Protein AF-A0A6N7MB52-F1 (afdb_monomer)

Secondary structure (DSSP, 8-state):
------GGGTTTSHHHHHHHHHHHHHHHHHH--SSSSPPPHHHHHHHHHHHHHH-TT-HHHHHHHHHHHHHTT-HHHHHHHHHHHHHHHHHH--HHHHHHHHHHHHHHHHTTT-HHHHHHHHHHHHHH-TT-HHHHHHHHHHHHHSTT--HHHHHHHHHHHHHHHHHHHHHTT--TTTHHHHHHHHS--

Structure (mmCIF, N/CA/C/O backbone):
data_AF-A0A6N7MB52-F1
#
_entry.id   AF-A0A6N7MB52-F1
#
loop_
_atom_site.group_PDB
_atom_site.id
_atom_site.type_symbol
_atom_site.label_atom_id
_atom_site.label_alt_id
_atom_site.label_comp_id
_atom_site.label_asym_id
_atom_site.label_entity_id
_atom_site.label_seq_id
_atom_site.pdbx_PDB_ins_code
_atom_site.Cartn_x
_atom_site.Cartn_y
_atom_site.Cartn_z
_atom_site.occupancy
_atom_site.B_iso_or_equiv
_atom_site.auth_seq_id
_atom_site.auth_comp_id
_atom_site.auth_asym_id
_atom_site.auth_atom_id
_atom_site.pdbx_PDB_model_num
ATOM 1 N N . MET A 1 1 ? -26.380 -4.210 -19.495 1.00 32.97 1 MET A N 1
ATOM 2 C CA . MET A 1 1 ? -25.356 -5.243 -19.766 1.00 32.97 1 MET A CA 1
ATOM 3 C C . MET A 1 1 ? -24.290 -5.158 -18.680 1.00 32.97 1 MET A C 1
ATOM 5 O O . MET A 1 1 ? -23.337 -4.406 -18.816 1.00 32.97 1 MET A O 1
ATOM 9 N N . GLY A 1 2 ? -24.518 -5.836 -17.553 1.00 37.47 2 GLY A N 1
ATOM 10 C CA . GLY A 1 2 ? -23.583 -5.878 -16.428 1.00 37.47 2 GLY A CA 1
ATOM 11 C C . GLY A 1 2 ? -22.622 -7.045 -16.602 1.00 37.47 2 GLY A C 1
ATOM 12 O O . GLY A 1 2 ? -22.955 -8.173 -16.257 1.00 37.47 2 GLY A O 1
ATOM 13 N N . GLY A 1 3 ? -21.452 -6.784 -17.185 1.00 31.94 3 GLY A N 1
ATOM 14 C CA . GLY A 1 3 ? -20.351 -7.741 -17.183 1.00 31.94 3 GLY A CA 1
ATOM 15 C C . GLY A 1 3 ? -19.700 -7.733 -15.807 1.00 31.94 3 GLY A C 1
ATOM 16 O O . GLY A 1 3 ? -18.857 -6.880 -15.541 1.00 31.94 3 GLY A O 1
ATOM 17 N N . GLY A 1 4 ? -20.114 -8.653 -14.934 1.00 37.72 4 GLY A N 1
ATOM 18 C CA . GLY A 1 4 ? -19.439 -8.912 -13.666 1.00 37.72 4 GLY A CA 1
ATOM 19 C C . GLY A 1 4 ? -17.990 -9.306 -13.939 1.00 37.72 4 GLY A C 1
ATOM 20 O O . GLY A 1 4 ? -17.711 -10.416 -14.393 1.00 37.72 4 GLY A O 1
ATOM 21 N N . LYS A 1 5 ? -17.062 -8.370 -13.731 1.00 49.22 5 LYS A N 1
ATOM 22 C CA . LYS A 1 5 ? -15.628 -8.646 -13.784 1.00 49.22 5 LYS A CA 1
ATOM 23 C C . LYS A 1 5 ? -15.305 -9.460 -12.542 1.00 49.22 5 LYS A C 1
ATOM 25 O O . LYS A 1 5 ? -15.301 -8.915 -11.451 1.00 49.22 5 LYS A O 1
ATOM 30 N N . ASN A 1 6 ? -15.100 -10.759 -12.715 1.00 54.22 6 ASN A N 1
ATOM 31 C CA . ASN A 1 6 ? -14.679 -11.634 -11.633 1.00 54.22 6 ASN A CA 1
ATOM 32 C C . ASN A 1 6 ? -13.173 -11.386 -11.391 1.00 54.22 6 ASN A C 1
ATOM 34 O O . ASN A 1 6 ? -12.374 -11.761 -12.258 1.00 54.22 6 ASN A O 1
ATOM 38 N N . PRO A 1 7 ? -12.767 -10.707 -10.303 1.00 54.25 7 PRO A N 1
ATOM 39 C CA . PRO A 1 7 ? -11.393 -10.235 -10.108 1.00 54.25 7 PRO A CA 1
ATOM 40 C C . PRO A 1 7 ? -10.366 -11.375 -10.078 1.00 54.25 7 PRO A C 1
ATOM 42 O O . PRO A 1 7 ? -9.293 -11.241 -10.666 1.00 54.25 7 PRO A O 1
ATOM 45 N N . LYS A 1 8 ? -10.763 -12.551 -9.568 1.00 56.28 8 LYS A N 1
ATOM 46 C CA . LYS A 1 8 ? -9.977 -13.802 -9.585 1.00 56.28 8 LYS A CA 1
ATOM 47 C C . LYS A 1 8 ? -9.545 -14.252 -10.983 1.00 56.28 8 LYS A C 1
ATOM 49 O O . LYS A 1 8 ? -8.620 -15.042 -11.119 1.00 56.28 8 LYS A O 1
ATO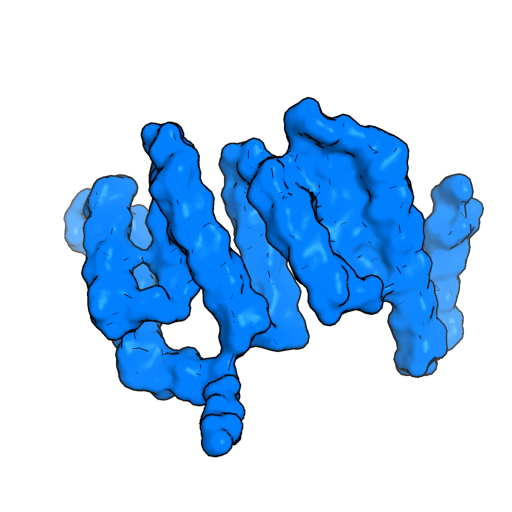M 54 N N . LYS A 1 9 ? -10.200 -13.763 -12.042 1.00 69.50 9 LYS A N 1
ATOM 55 C CA . LYS A 1 9 ? -9.827 -14.073 -13.427 1.00 69.50 9 LYS A CA 1
ATOM 56 C C . LYS A 1 9 ? -8.689 -13.186 -13.943 1.00 69.50 9 LYS A C 1
ATOM 58 O O . LYS A 1 9 ? -8.012 -13.587 -14.883 1.00 69.50 9 LYS A O 1
ATOM 63 N N . LEU A 1 10 ? -8.477 -11.994 -13.370 1.00 75.69 10 LEU A N 1
ATOM 64 C CA . LEU A 1 10 ? -7.434 -11.072 -13.833 1.00 75.69 10 LEU A CA 1
ATOM 65 C C . LEU A 1 10 ? -6.036 -11.570 -13.455 1.00 75.69 10 LEU A C 1
ATOM 67 O O . LEU A 1 10 ? -5.157 -11.592 -14.316 1.00 75.69 10 LEU A O 1
ATOM 71 N N . THR A 1 11 ? -5.860 -12.017 -12.209 1.00 76.44 11 THR A N 1
ATOM 72 C CA . THR A 1 11 ? -4.588 -12.559 -11.696 1.00 76.44 11 THR A CA 1
ATOM 73 C C . THR A 1 11 ? -4.149 -13.832 -12.430 1.00 76.44 11 THR A C 1
ATOM 75 O O . THR A 1 11 ? -2.980 -14.189 -12.449 1.00 76.44 11 THR A O 1
ATOM 78 N N . GLN A 1 12 ? -5.076 -14.488 -13.132 1.00 81.06 12 GLN A N 1
ATOM 79 C CA . GLN A 1 12 ? -4.826 -15.694 -13.926 1.00 81.06 12 GLN A CA 1
ATOM 80 C C . GLN A 1 12 ? -4.478 -15.411 -15.399 1.00 81.06 12 GLN A C 1
ATOM 82 O O . GLN A 1 12 ? -4.210 -16.341 -16.166 1.00 81.06 12 GLN A O 1
ATOM 87 N N . THR A 1 13 ? -4.500 -14.147 -15.832 1.00 88.56 13 THR A N 1
ATOM 88 C CA . THR A 1 13 ? -4.179 -13.787 -17.223 1.00 88.56 13 THR A CA 1
ATOM 89 C C . THR A 1 13 ? -2.690 -13.953 -17.527 1.00 88.56 13 THR A C 1
ATOM 91 O O . THR A 1 13 ? -1.843 -13.839 -16.643 1.00 88.56 13 THR A O 1
ATOM 94 N N . ASP A 1 14 ? -2.349 -14.194 -18.796 1.00 91.81 14 ASP A N 1
ATOM 95 C CA . ASP A 1 14 ? -0.946 -14.249 -19.235 1.00 91.81 14 ASP A CA 1
ATOM 96 C C . ASP A 1 14 ? -0.218 -12.923 -18.990 1.00 91.81 14 ASP A C 1
ATOM 98 O O . ASP A 1 14 ? 0.937 -12.927 -18.578 1.00 91.81 14 ASP A O 1
ATOM 102 N N . ALA A 1 15 ? -0.914 -11.794 -19.161 1.00 92.38 15 ALA A N 1
ATOM 103 C CA . ALA A 1 15 ? -0.368 -10.471 -18.869 1.00 92.38 15 ALA A CA 1
ATOM 104 C C . ALA A 1 15 ? -0.002 -10.316 -17.385 1.00 92.38 15 ALA A C 1
ATOM 106 O O . ALA A 1 15 ? 1.064 -9.797 -17.067 1.00 92.38 15 ALA A O 1
ATOM 107 N N . TRP A 1 16 ? -0.859 -10.792 -16.475 1.00 94.38 16 TRP A N 1
ATOM 108 C CA . TRP A 1 16 ? -0.577 -10.746 -15.041 1.00 94.38 16 TRP A CA 1
ATOM 109 C C . TRP A 1 16 ? 0.591 -11.655 -14.660 1.00 94.38 16 TRP A C 1
ATOM 111 O O . TRP A 1 16 ? 1.527 -11.199 -14.016 1.00 94.38 16 TRP A O 1
ATOM 121 N N . ARG A 1 17 ? 0.595 -12.908 -15.129 1.00 94.38 17 ARG A N 1
ATOM 122 C CA . ARG A 1 17 ? 1.704 -13.844 -14.873 1.00 94.38 17 ARG A CA 1
ATOM 123 C C . ARG A 1 17 ? 3.033 -13.339 -15.436 1.00 94.38 17 ARG A C 1
ATOM 125 O O . ARG A 1 17 ? 4.071 -13.487 -14.797 1.00 94.38 17 ARG A O 1
ATOM 132 N N . GLY A 1 18 ? 3.004 -12.718 -16.616 1.00 96.06 18 GLY A N 1
ATOM 133 C CA . GLY A 1 18 ? 4.168 -12.051 -17.199 1.00 96.06 18 GLY A CA 1
ATOM 134 C C . GLY A 1 18 ? 4.671 -10.902 -16.323 1.00 96.06 18 GLY A C 1
ATOM 135 O O . GLY A 1 18 ? 5.872 -10.806 -16.072 1.00 96.06 18 GLY A O 1
ATOM 136 N N . ALA A 1 19 ? 3.759 -10.081 -15.796 1.00 97.00 19 ALA A N 1
ATOM 137 C CA . ALA A 1 19 ? 4.087 -9.003 -14.868 1.00 97.00 19 ALA A CA 1
ATOM 138 C C . ALA A 1 19 ? 4.654 -9.518 -13.535 1.00 97.00 19 ALA A C 1
ATOM 140 O O . ALA A 1 19 ? 5.642 -8.967 -13.057 1.00 97.00 19 ALA A O 1
ATOM 141 N N . GLU A 1 20 ? 4.101 -10.593 -12.965 1.00 95.88 20 GLU A N 1
ATOM 142 C CA . GLU A 1 20 ? 4.633 -11.244 -11.758 1.00 95.88 20 GLU A CA 1
ATOM 143 C C . GLU A 1 20 ? 6.053 -11.758 -11.972 1.00 95.88 20 GLU A C 1
ATOM 145 O O . GLU A 1 20 ? 6.933 -11.507 -11.148 1.00 95.88 20 GLU A O 1
ATOM 150 N N . PHE A 1 21 ? 6.299 -12.432 -13.098 1.00 95.69 21 PHE A N 1
ATOM 151 C CA . PHE A 1 21 ? 7.627 -12.936 -13.430 1.00 95.69 21 PHE A CA 1
ATOM 152 C C . PHE A 1 21 ? 8.634 -11.794 -13.617 1.00 95.69 21 PHE A C 1
ATOM 154 O O . PHE A 1 21 ? 9.722 -11.824 -13.041 1.00 95.69 21 PHE A O 1
ATOM 161 N N . ALA A 1 22 ? 8.260 -10.752 -14.364 1.00 96.19 22 ALA A N 1
ATOM 162 C CA . ALA A 1 22 ? 9.097 -9.571 -14.552 1.00 96.19 22 ALA A CA 1
ATOM 163 C C . ALA A 1 22 ? 9.358 -8.835 -13.228 1.00 96.19 22 ALA A C 1
ATOM 165 O O . ALA A 1 22 ? 10.475 -8.392 -12.972 1.00 96.19 22 ALA A O 1
ATOM 166 N N . PHE A 1 23 ? 8.356 -8.733 -12.355 1.00 95.94 23 PHE A N 1
ATOM 167 C CA . PHE A 1 23 ? 8.504 -8.140 -11.030 1.00 95.94 23 PHE A CA 1
ATOM 168 C C . PHE A 1 23 ? 9.463 -8.949 -10.153 1.0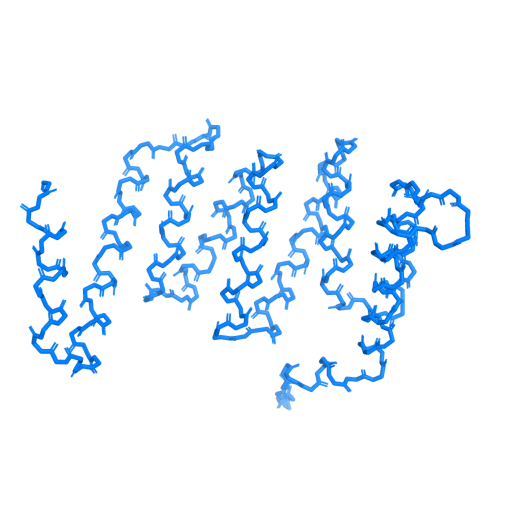0 95.94 23 PHE A C 1
ATOM 170 O O . PHE A 1 23 ? 10.361 -8.375 -9.533 1.00 95.94 23 PHE A O 1
ATOM 177 N N . ALA A 1 24 ? 9.316 -10.276 -10.140 1.00 93.94 24 ALA A N 1
ATOM 178 C CA . ALA A 1 24 ? 10.209 -11.174 -9.419 1.00 93.94 24 ALA A CA 1
ATOM 179 C C . ALA A 1 24 ? 11.659 -11.046 -9.912 1.00 93.94 24 ALA A C 1
ATOM 181 O O . ALA A 1 24 ? 12.563 -10.962 -9.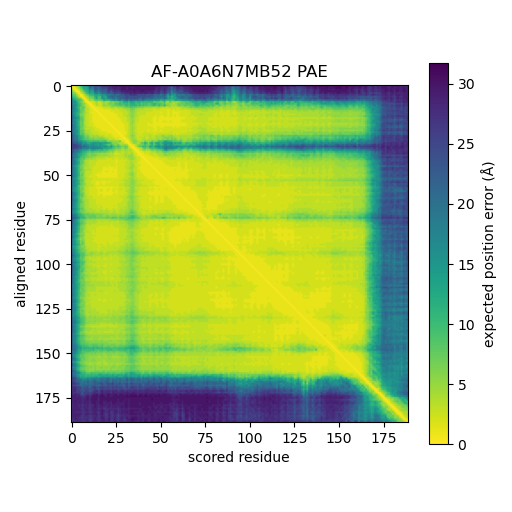081 1.00 93.94 24 ALA A O 1
ATOM 182 N N . ASP A 1 25 ? 11.887 -10.934 -11.227 1.00 92.06 25 ASP A N 1
ATOM 183 C CA . ASP A 1 25 ? 13.218 -10.670 -11.796 1.00 92.06 25 ASP A CA 1
ATOM 184 C C . ASP A 1 25 ? 13.828 -9.369 -11.251 1.00 92.06 25 ASP A C 1
ATOM 186 O O . ASP A 1 25 ? 14.994 -9.345 -10.856 1.00 92.06 25 ASP A O 1
ATOM 190 N N . VAL A 1 26 ? 13.039 -8.293 -11.138 1.00 92.50 26 VAL A N 1
ATOM 191 C CA . VAL A 1 26 ? 13.522 -7.034 -10.546 1.00 92.50 26 VAL A CA 1
ATOM 192 C C . VAL A 1 26 ? 13.888 -7.211 -9.073 1.00 92.50 26 VAL A C 1
ATOM 194 O O . VAL A 1 26 ? 14.951 -6.753 -8.644 1.00 92.50 26 VAL A O 1
ATOM 197 N N . VAL A 1 27 ? 13.030 -7.871 -8.289 1.00 89.31 27 VAL A N 1
ATOM 198 C CA . VAL A 1 27 ? 13.266 -8.088 -6.852 1.00 89.31 27 VAL A CA 1
ATOM 199 C C . VAL A 1 27 ? 14.516 -8.941 -6.631 1.00 89.31 27 VAL A C 1
ATOM 201 O O . VAL A 1 27 ? 15.373 -8.576 -5.821 1.00 89.31 27 VAL A O 1
ATOM 204 N N . VAL A 1 28 ? 14.656 -10.038 -7.379 1.00 88.00 28 VAL A N 1
ATOM 205 C CA . VAL A 1 28 ? 15.829 -10.919 -7.320 1.00 88.00 28 VAL A CA 1
ATOM 206 C C . VAL A 1 28 ? 17.079 -10.173 -7.774 1.00 88.00 28 VAL A C 1
ATOM 208 O O . VAL A 1 28 ? 18.061 -10.170 -7.041 1.00 88.00 28 VAL A O 1
ATOM 211 N N . GLY A 1 29 ? 17.040 -9.456 -8.899 1.00 84.19 29 GLY A N 1
ATOM 212 C CA . GLY A 1 29 ? 18.181 -8.682 -9.400 1.00 84.19 29 GLY A CA 1
ATOM 213 C C . GLY A 1 29 ? 18.628 -7.544 -8.473 1.00 84.19 29 GLY A C 1
ATOM 214 O O . GLY A 1 29 ? 19.776 -7.110 -8.538 1.00 84.19 29 GLY A O 1
ATOM 215 N N . THR A 1 30 ? 17.751 -7.076 -7.582 1.00 84.38 30 THR A N 1
ATOM 216 C CA . THR A 1 30 ? 18.094 -6.067 -6.567 1.00 84.38 30 THR A CA 1
ATOM 217 C C . THR A 1 30 ? 18.727 -6.696 -5.320 1.00 84.38 30 THR A C 1
ATOM 219 O O . THR A 1 30 ? 19.621 -6.104 -4.723 1.00 84.38 30 THR A O 1
ATOM 222 N N . ARG A 1 31 ? 18.278 -7.891 -4.907 1.00 82.25 31 ARG A N 1
ATOM 223 C CA . ARG A 1 31 ? 18.715 -8.539 -3.652 1.00 82.25 31 ARG A CA 1
ATOM 224 C C . ARG A 1 31 ? 19.847 -9.551 -3.831 1.00 82.25 31 ARG A C 1
ATOM 226 O O . ARG A 1 31 ? 20.643 -9.742 -2.919 1.00 82.25 31 ARG A O 1
ATOM 233 N N . MET A 1 32 ? 19.893 -10.220 -4.975 1.00 83.44 32 MET A N 1
ATOM 234 C CA . MET A 1 32 ? 20.836 -11.285 -5.315 1.00 83.44 32 MET A CA 1
ATOM 235 C C . MET A 1 32 ? 21.266 -11.132 -6.780 1.00 83.44 32 MET A C 1
ATOM 237 O O . MET A 1 32 ? 20.804 -11.880 -7.646 1.00 83.44 32 MET A O 1
ATOM 241 N N . PRO A 1 33 ? 22.127 -10.151 -7.098 1.00 76.25 33 PRO A N 1
ATOM 242 C CA . PRO A 1 33 ? 22.624 -10.001 -8.455 1.00 76.25 33 PRO A CA 1
ATOM 243 C C . PRO A 1 33 ? 23.563 -11.170 -8.783 1.00 76.25 33 PRO A C 1
ATOM 245 O O . PRO A 1 33 ? 24.703 -11.229 -8.331 1.00 76.25 33 PRO A O 1
ATOM 248 N N . PHE A 1 34 ? 23.074 -12.135 -9.564 1.00 68.50 34 PHE A N 1
ATOM 249 C CA . PHE A 1 34 ? 23.873 -13.296 -9.973 1.00 68.50 34 PHE A CA 1
ATOM 250 C C . PHE A 1 34 ? 25.016 -12.914 -10.929 1.00 68.50 34 PHE A C 1
ATOM 252 O O . PHE A 1 34 ? 26.053 -13.572 -10.936 1.00 68.50 34 PHE A O 1
ATOM 259 N N . LEU A 1 35 ? 24.839 -11.853 -11.726 1.00 65.69 35 LEU A N 1
ATOM 260 C CA . LEU A 1 35 ? 25.828 -11.325 -12.668 1.00 65.69 35 LEU A CA 1
ATOM 261 C C . LEU A 1 35 ? 25.702 -9.794 -12.746 1.00 65.69 35 LEU A C 1
ATOM 263 O O . LEU A 1 35 ? 24.849 -9.277 -13.466 1.00 65.69 35 LEU A O 1
ATOM 267 N N . GLY A 1 36 ? 26.555 -9.070 -12.018 1.00 72.75 36 GLY A N 1
ATOM 268 C CA . GLY A 1 36 ? 26.675 -7.609 -12.103 1.00 72.75 36 GLY A CA 1
ATOM 269 C C . GLY A 1 36 ? 26.357 -6.864 -10.808 1.00 72.75 36 GLY A C 1
ATOM 270 O O . GLY A 1 36 ? 26.206 -7.460 -9.746 1.00 72.75 36 GLY A O 1
ATOM 271 N N . GLU A 1 37 ? 26.291 -5.539 -10.911 1.00 82.12 37 GLU A N 1
ATOM 272 C CA . GLU A 1 37 ? 25.904 -4.664 -9.803 1.00 82.12 37 GLU A CA 1
ATOM 273 C C . GLU A 1 37 ? 24.397 -4.782 -9.515 1.00 82.12 37 GLU A C 1
ATOM 275 O O . GLU A 1 37 ? 23.610 -4.921 -10.463 1.00 82.12 37 GLU A O 1
ATOM 280 N N . PRO A 1 38 ? 23.969 -4.684 -8.240 1.00 85.94 38 PRO A N 1
ATOM 281 C CA . PRO A 1 38 ? 22.558 -4.570 -7.898 1.00 85.94 38 PRO A CA 1
ATOM 282 C C . PRO A 1 38 ? 21.880 -3.443 -8.682 1.00 85.94 38 PRO A C 1
ATOM 284 O O . PRO A 1 38 ? 22.466 -2.382 -8.923 1.00 85.94 38 PRO A O 1
ATOM 287 N N . LEU A 1 39 ? 20.612 -3.647 -9.040 1.00 86.00 39 LEU A N 1
ATOM 288 C CA . LEU A 1 39 ? 19.823 -2.584 -9.655 1.00 86.00 39 LEU A CA 1
ATOM 289 C C . LEU A 1 39 ? 19.708 -1.394 -8.697 1.00 86.00 39 LEU A C 1
ATOM 291 O O . LEU A 1 39 ? 19.270 -1.537 -7.556 1.00 86.00 39 LEU A O 1
ATOM 295 N N . ASN A 1 40 ? 20.052 -0.202 -9.179 1.00 88.25 40 ASN A N 1
ATOM 296 C CA . ASN A 1 40 ? 19.797 1.019 -8.424 1.00 88.25 40 ASN A CA 1
ATOM 297 C C . ASN A 1 40 ? 18.315 1.417 -8.499 1.00 88.25 40 ASN A C 1
ATOM 299 O O . ASN A 1 40 ? 17.581 1.001 -9.397 1.00 88.25 40 ASN A O 1
ATOM 303 N N . GLU A 1 41 ? 17.882 2.293 -7.594 1.00 87.06 41 GLU A N 1
ATOM 304 C CA . GLU A 1 41 ? 16.470 2.679 -7.471 1.00 87.06 41 GLU A CA 1
ATOM 305 C C . GLU A 1 41 ? 15.864 3.247 -8.769 1.00 87.06 41 GLU A C 1
ATOM 307 O O . GLU A 1 41 ? 14.708 2.975 -9.086 1.00 87.06 41 GLU A O 1
ATOM 312 N N . LYS A 1 42 ? 16.644 3.980 -9.580 1.00 89.69 42 LYS A N 1
ATOM 313 C CA . LYS A 1 42 ? 16.173 4.502 -10.877 1.00 89.69 42 LYS A CA 1
ATOM 314 C C . LYS A 1 42 ? 15.970 3.390 -11.904 1.00 89.69 42 LYS A C 1
ATOM 316 O O . LYS A 1 42 ? 15.052 3.461 -12.719 1.00 89.69 42 LYS A O 1
ATOM 321 N N . GLN A 1 43 ? 16.839 2.381 -11.902 1.00 92.25 43 GLN A N 1
ATOM 322 C CA . GLN A 1 43 ? 16.689 1.211 -12.766 1.00 92.25 43 GLN A CA 1
ATOM 323 C C . GLN A 1 43 ? 15.479 0.378 -12.343 1.00 92.25 43 GLN A C 1
ATOM 325 O O . GLN A 1 43 ? 14.736 -0.071 -13.215 1.00 92.25 43 GLN A O 1
ATOM 330 N N . VAL A 1 44 ? 15.253 0.230 -11.034 1.00 92.19 44 VAL A N 1
ATOM 331 C CA . VAL A 1 44 ? 14.049 -0.408 -10.490 1.00 92.19 44 VAL A CA 1
ATOM 332 C C . VAL A 1 44 ? 12.798 0.343 -10.953 1.00 92.19 44 VAL A C 1
ATOM 334 O O . VAL A 1 44 ? 11.946 -0.278 -11.583 1.00 92.19 44 VAL A O 1
ATOM 337 N N . ASP A 1 45 ? 12.709 1.668 -10.765 1.00 94.25 45 ASP A N 1
ATOM 338 C CA . ASP A 1 45 ? 11.551 2.461 -11.224 1.00 94.25 45 ASP A CA 1
ATOM 339 C C . ASP A 1 45 ? 11.309 2.327 -12.734 1.00 94.25 45 ASP A C 1
ATOM 341 O O . ASP A 1 45 ? 10.175 2.119 -13.166 1.00 94.25 45 ASP A O 1
ATOM 345 N N . LYS A 1 46 ? 12.376 2.361 -13.546 1.00 95.62 46 LYS A N 1
ATOM 346 C CA . LYS A 1 46 ? 12.272 2.168 -15.000 1.00 95.62 46 LYS A CA 1
ATOM 347 C C . LYS A 1 46 ? 11.700 0.793 -15.357 1.00 95.62 46 LYS A C 1
ATOM 349 O O . LYS A 1 46 ? 10.869 0.701 -16.256 1.00 95.62 46 LYS A O 1
ATOM 354 N N . ARG A 1 47 ? 12.131 -0.273 -14.677 1.00 95.81 47 ARG A N 1
ATOM 355 C CA . ARG A 1 47 ? 11.605 -1.626 -14.919 1.00 95.81 47 ARG A CA 1
ATOM 356 C C . ARG A 1 47 ? 10.158 -1.764 -14.442 1.00 95.81 47 ARG A C 1
ATOM 358 O O . ARG A 1 47 ? 9.352 -2.358 -15.146 1.00 95.81 47 ARG A O 1
ATOM 365 N N . MET A 1 48 ? 9.803 -1.149 -13.315 1.00 97.31 48 MET A N 1
ATOM 366 C CA . MET A 1 48 ? 8.413 -1.098 -12.853 1.00 97.31 48 MET A CA 1
ATOM 367 C C . MET A 1 48 ? 7.514 -0.331 -13.829 1.00 97.31 48 MET A C 1
ATOM 369 O O . MET A 1 48 ? 6.373 -0.725 -14.047 1.00 97.31 48 MET A O 1
ATOM 373 N N . ALA A 1 49 ? 8.016 0.744 -14.445 1.00 97.31 49 ALA A N 1
ATOM 374 C CA . ALA A 1 49 ? 7.290 1.460 -15.489 1.00 97.31 49 ALA A CA 1
ATOM 375 C C . ALA A 1 49 ? 6.993 0.556 -16.696 1.00 97.31 49 ALA A C 1
ATOM 377 O O . ALA A 1 49 ? 5.849 0.523 -17.132 1.00 97.31 49 ALA A O 1
ATOM 378 N N . ALA A 1 50 ? 7.975 -0.226 -17.158 1.00 97.50 50 ALA A N 1
ATOM 379 C CA . ALA A 1 50 ? 7.783 -1.180 -18.254 1.00 97.50 50 ALA A CA 1
ATOM 380 C C . ALA A 1 50 ? 6.742 -2.264 -17.911 1.00 97.50 50 ALA A C 1
ATOM 382 O O . ALA A 1 50 ? 5.848 -2.528 -18.707 1.00 97.50 50 ALA A O 1
ATOM 383 N N . ILE A 1 51 ? 6.773 -2.814 -16.689 1.00 97.81 51 ILE A N 1
ATOM 384 C CA . ILE A 1 51 ? 5.747 -3.768 -16.223 1.00 97.81 51 ILE A CA 1
ATOM 385 C C . ILE A 1 51 ? 4.340 -3.1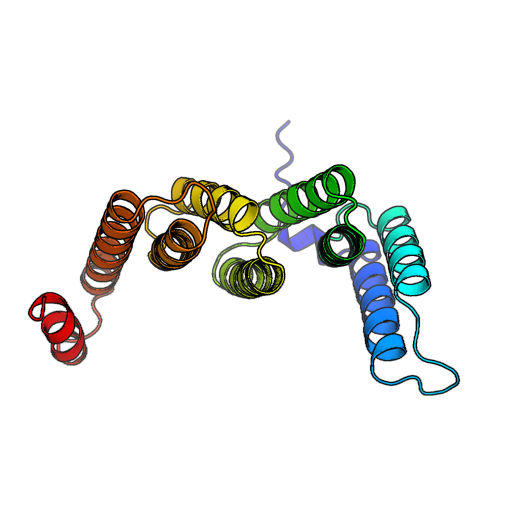59 -16.310 1.00 97.81 51 ILE A C 1
ATOM 387 O O . ILE A 1 51 ? 3.386 -3.845 -16.666 1.00 97.81 51 ILE A O 1
ATOM 391 N N . LEU A 1 52 ? 4.196 -1.869 -15.994 1.00 97.38 52 LEU A N 1
ATOM 392 C CA . LEU A 1 52 ? 2.910 -1.172 -16.037 1.00 97.38 52 LEU A CA 1
ATOM 393 C C . LEU A 1 52 ? 2.470 -0.771 -17.449 1.00 97.38 52 LEU A C 1
ATOM 395 O O . LEU A 1 52 ? 1.280 -0.537 -17.646 1.00 97.38 52 LEU A O 1
ATOM 399 N N . GLU A 1 53 ? 3.384 -0.687 -18.415 1.00 97.00 53 GLU A N 1
ATOM 400 C CA . GLU A 1 53 ? 3.027 -0.538 -19.831 1.00 97.00 53 GLU A CA 1
ATOM 401 C C . GLU A 1 53 ? 2.343 -1.816 -20.340 1.00 97.00 53 GLU A C 1
ATOM 403 O O . GLU A 1 53 ? 1.293 -1.734 -20.979 1.00 97.00 53 GLU A O 1
ATOM 408 N N . ASP A 1 54 ? 2.868 -2.986 -19.960 1.00 95.00 54 ASP A N 1
ATOM 409 C CA . ASP A 1 54 ? 2.324 -4.292 -20.354 1.00 95.00 54 ASP A CA 1
ATOM 410 C C . ASP A 1 54 ? 1.102 -4.712 -19.518 1.00 95.00 54 ASP A C 1
ATOM 412 O O . ASP A 1 54 ? 0.129 -5.272 -20.033 1.00 95.00 54 ASP A O 1
ATOM 416 N N . CYS A 1 55 ? 1.120 -4.431 -18.211 1.00 96.44 55 CYS A N 1
ATOM 417 C CA . CYS A 1 55 ? 0.038 -4.744 -17.282 1.00 96.44 55 CYS A CA 1
ATOM 418 C C . CYS A 1 55 ? -0.304 -3.537 -16.380 1.00 96.44 55 CYS A C 1
ATOM 420 O O . CYS A 1 55 ? 0.066 -3.499 -15.203 1.00 96.44 55 CYS A O 1
ATOM 422 N N . PRO A 1 56 ? -1.105 -2.566 -16.867 1.00 95.56 56 PRO A N 1
ATOM 423 C CA . PRO A 1 56 ? -1.424 -1.333 -16.128 1.00 95.56 56 PRO A CA 1
ATOM 424 C C . PRO A 1 56 ? -2.166 -1.524 -14.798 1.00 95.56 56 PRO A C 1
ATOM 426 O O . PRO A 1 56 ? -2.332 -0.579 -14.025 1.00 95.56 56 PRO A O 1
ATOM 429 N N . ARG A 1 57 ? -2.693 -2.728 -14.551 1.00 95.38 57 ARG A N 1
ATOM 430 C CA . ARG A 1 57 ? -3.443 -3.083 -13.338 1.00 95.38 57 ARG A CA 1
ATOM 431 C C . ARG A 1 57 ? -2.605 -3.857 -12.320 1.00 95.38 57 ARG A C 1
ATOM 433 O O . ARG A 1 57 ? -3.150 -4.254 -11.296 1.00 95.38 57 ARG A O 1
ATOM 440 N N . PHE A 1 58 ? -1.319 -4.074 -12.587 1.00 96.88 58 PHE A N 1
ATOM 441 C CA . PHE A 1 58 ? -0.434 -4.810 -11.696 1.00 96.88 58 PHE A CA 1
ATOM 442 C C . PHE A 1 58 ? -0.046 -3.951 -10.483 1.00 96.88 58 PHE A C 1
ATOM 444 O O . PHE A 1 58 ? 0.920 -3.183 -10.509 1.00 96.88 58 PHE A O 1
ATOM 451 N N . PHE A 1 59 ? -0.840 -4.048 -9.412 1.00 96.00 59 PHE A N 1
ATOM 452 C CA . PHE A 1 59 ? -0.680 -3.208 -8.224 1.00 96.00 59 PHE A CA 1
ATOM 453 C C . PHE A 1 59 ? 0.690 -3.318 -7.531 1.00 96.00 59 PHE A C 1
ATOM 455 O O . PHE A 1 59 ? 1.153 -2.277 -7.061 1.00 96.00 59 PHE A O 1
ATOM 462 N N . PRO A 1 60 ? 1.409 -4.465 -7.507 1.00 96.00 60 PRO A N 1
ATOM 463 C CA . PRO A 1 60 ? 2.720 -4.519 -6.855 1.00 96.00 60 PRO A CA 1
ATOM 464 C C . PRO A 1 60 ? 3.732 -3.540 -7.466 1.00 96.00 60 PRO A C 1
ATOM 466 O O . PRO A 1 60 ? 4.471 -2.867 -6.743 1.00 96.00 60 PRO A O 1
ATOM 469 N N . ALA A 1 61 ? 3.720 -3.380 -8.796 1.00 97.25 61 ALA A N 1
ATOM 470 C CA . ALA A 1 61 ? 4.568 -2.398 -9.468 1.00 97.25 61 ALA A CA 1
ATOM 471 C C . ALA A 1 61 ? 4.132 -0.956 -9.160 1.00 97.25 61 ALA A C 1
ATOM 473 O O . ALA A 1 61 ? 4.989 -0.100 -8.945 1.00 97.25 61 ALA A O 1
ATOM 474 N N . LEU A 1 62 ? 2.824 -0.678 -9.070 1.00 97.81 62 LEU A N 1
ATOM 475 C CA . LEU A 1 62 ? 2.329 0.642 -8.652 1.00 97.81 62 LEU A CA 1
ATOM 476 C C . LEU A 1 62 ? 2.826 1.008 -7.250 1.00 97.81 62 LEU A C 1
ATOM 478 O O . LEU A 1 62 ? 3.326 2.116 -7.061 1.00 97.81 62 LEU A O 1
ATOM 482 N N . PHE A 1 63 ? 2.770 0.081 -6.291 1.00 95.25 63 PHE A N 1
ATOM 483 C CA . PHE A 1 63 ? 3.276 0.340 -4.943 1.00 95.25 63 PHE A CA 1
ATOM 484 C C . PHE A 1 63 ? 4.774 0.582 -4.917 1.00 95.25 63 PHE A C 1
ATOM 486 O O . PHE A 1 63 ? 5.200 1.586 -4.353 1.00 95.25 63 PHE A O 1
ATOM 493 N N . GLN A 1 64 ? 5.573 -0.266 -5.570 1.00 94.25 64 GLN A N 1
ATOM 494 C CA . GLN A 1 64 ? 7.023 -0.064 -5.611 1.00 94.25 64 GLN A CA 1
ATOM 495 C C . GLN A 1 64 ? 7.396 1.309 -6.185 1.00 94.25 64 GLN A C 1
ATOM 497 O O . GLN A 1 64 ? 8.219 2.020 -5.606 1.00 94.25 64 GLN A O 1
ATOM 502 N N . ARG A 1 65 ? 6.733 1.742 -7.265 1.00 95.69 65 ARG A N 1
ATOM 503 C CA . ARG A 1 65 ? 6.936 3.091 -7.821 1.00 95.69 65 ARG A CA 1
ATOM 504 C C . ARG A 1 65 ? 6.481 4.190 -6.874 1.00 95.69 65 ARG A C 1
ATOM 506 O O . ARG A 1 65 ? 7.172 5.194 -6.718 1.00 95.69 65 ARG A O 1
ATOM 513 N N . GLY A 1 66 ? 5.333 4.007 -6.228 1.00 96.00 66 GLY A N 1
ATOM 514 C CA . GLY A 1 66 ? 4.831 4.921 -5.211 1.00 96.00 66 GLY A CA 1
ATOM 515 C C . GLY A 1 66 ? 5.845 5.134 -4.088 1.00 96.00 66 GLY A C 1
ATOM 516 O O . GLY A 1 66 ? 6.218 6.271 -3.803 1.00 96.00 66 GLY A O 1
ATOM 517 N N . LEU A 1 67 ? 6.363 4.044 -3.518 1.00 92.75 67 LEU A N 1
ATOM 518 C CA . LEU A 1 67 ? 7.355 4.059 -2.441 1.00 92.75 67 LEU A CA 1
ATOM 519 C C . LEU A 1 67 ? 8.694 4.670 -2.880 1.00 92.75 67 LEU A C 1
ATOM 521 O O . LEU A 1 67 ? 9.292 5.420 -2.108 1.00 92.75 67 LEU A O 1
ATOM 525 N N . TYR A 1 68 ? 9.137 4.414 -4.114 1.00 92.56 68 TYR A N 1
ATOM 526 C CA . TYR A 1 68 ? 10.294 5.095 -4.702 1.00 92.56 68 TYR A CA 1
ATOM 527 C C . TYR A 1 68 ? 10.070 6.610 -4.803 1.00 92.56 68 TYR A C 1
ATOM 529 O O . TYR A 1 68 ? 10.909 7.415 -4.408 1.00 92.56 68 TYR A O 1
ATOM 537 N N . HIS A 1 69 ? 8.901 7.039 -5.275 1.00 94.25 69 HIS A N 1
ATOM 538 C CA . HIS A 1 69 ? 8.597 8.464 -5.356 1.00 94.25 69 HIS A CA 1
ATOM 539 C C . HIS A 1 69 ? 8.473 9.129 -3.978 1.00 94.25 69 HIS A C 1
ATOM 541 O O . HIS A 1 69 ? 8.772 10.321 -3.871 1.00 94.25 69 HIS A O 1
ATOM 547 N N . VAL A 1 70 ? 8.104 8.382 -2.928 1.00 93.06 70 VAL A N 1
ATOM 548 C CA . VAL A 1 70 ? 8.208 8.858 -1.539 1.00 93.06 70 VAL A CA 1
ATOM 549 C C . VAL A 1 70 ? 9.671 9.084 -1.154 1.00 93.06 70 VAL A C 1
ATOM 551 O O . VAL A 1 70 ? 9.981 10.158 -0.639 1.00 93.06 70 VAL A O 1
ATOM 554 N N . SER A 1 71 ? 10.576 8.133 -1.430 1.00 90.12 71 SER A N 1
ATOM 555 C CA . SER A 1 71 ? 11.985 8.233 -1.002 1.00 90.12 71 SER A CA 1
ATOM 556 C C . SER A 1 71 ? 12.715 9.429 -1.619 1.00 90.12 71 SER A C 1
ATOM 558 O O . SER A 1 71 ? 13.531 10.061 -0.952 1.00 90.12 71 SER A O 1
ATOM 560 N N . ILE A 1 72 ? 12.372 9.803 -2.855 1.00 91.94 72 ILE A N 1
ATOM 561 C CA . ILE A 1 72 ? 12.963 10.965 -3.540 1.00 91.94 72 ILE A CA 1
ATOM 562 C C . ILE A 1 72 ? 12.193 12.282 -3.319 1.00 91.94 72 ILE A C 1
ATOM 564 O O . ILE A 1 72 ? 12.471 13.277 -3.990 1.00 91.94 72 ILE A O 1
ATOM 568 N N . GLY A 1 73 ? 11.190 12.304 -2.432 1.00 91.06 73 GLY A N 1
ATOM 569 C CA . GLY A 1 73 ? 10.422 13.511 -2.096 1.00 91.06 73 GLY A CA 1
ATOM 570 C C . GLY A 1 73 ? 9.416 13.971 -3.163 1.00 91.06 73 GLY A C 1
ATOM 571 O O . GLY A 1 73 ? 8.938 15.105 -3.125 1.00 91.06 73 GLY A O 1
ATOM 572 N N . SER A 1 74 ? 9.053 13.114 -4.121 1.00 92.06 74 SER A N 1
ATOM 573 C CA . SER A 1 74 ? 8.087 13.424 -5.184 1.00 92.06 74 SER A CA 1
ATOM 574 C C . SER A 1 74 ? 6.643 13.114 -4.759 1.00 92.06 74 SER A C 1
ATOM 576 O O . SER A 1 74 ? 5.962 12.285 -5.364 1.00 92.06 74 SER A O 1
ATOM 578 N N . GLY A 1 75 ? 6.157 13.810 -3.723 1.00 89.50 75 GLY A N 1
ATOM 579 C CA . GLY A 1 75 ? 4.891 13.497 -3.036 1.00 89.50 75 GLY A CA 1
ATOM 580 C C . GLY A 1 75 ? 3.674 13.327 -3.955 1.00 89.50 75 GLY A C 1
ATOM 581 O O . GLY A 1 75 ? 3.012 12.301 -3.906 1.00 89.50 75 GLY A O 1
ATOM 582 N N . LYS A 1 76 ? 3.422 14.261 -4.885 1.00 93.50 76 LYS A N 1
ATOM 583 C CA . LYS A 1 76 ? 2.254 14.168 -5.791 1.00 93.50 76 LYS A CA 1
ATOM 584 C C . LYS A 1 76 ? 2.277 12.933 -6.700 1.00 93.50 76 LYS A C 1
ATOM 586 O O . LYS A 1 76 ? 1.230 12.353 -6.970 1.00 93.50 76 LYS A O 1
ATOM 591 N N . LYS A 1 77 ? 3.456 12.550 -7.207 1.00 94.44 77 LYS A N 1
ATOM 592 C CA . LYS A 1 77 ? 3.595 11.343 -8.039 1.00 94.44 77 LYS A CA 1
ATOM 593 C C . LYS A 1 77 ? 3.474 10.086 -7.189 1.00 94.44 77 LYS A C 1
ATOM 595 O O . LYS A 1 77 ? 2.809 9.148 -7.615 1.00 94.44 77 LYS A O 1
ATOM 600 N N . ALA A 1 78 ? 4.077 10.096 -6.000 1.00 95.31 78 ALA A N 1
ATOM 601 C CA . ALA A 1 78 ? 3.954 9.010 -5.040 1.00 95.31 78 ALA A CA 1
ATOM 602 C C . ALA A 1 78 ? 2.484 8.724 -4.724 1.00 95.31 78 ALA A C 1
ATOM 604 O O . ALA A 1 78 ? 2.031 7.602 -4.924 1.00 95.31 78 ALA A O 1
ATOM 605 N N . ASP A 1 79 ? 1.733 9.756 -4.338 1.00 96.88 79 ASP A N 1
ATOM 606 C CA . ASP A 1 79 ? 0.320 9.640 -3.981 1.00 96.88 79 ASP A CA 1
ATOM 607 C C . ASP A 1 79 ? -0.504 9.088 -5.147 1.00 96.88 79 ASP A C 1
ATOM 609 O O . ASP A 1 79 ? -1.286 8.166 -4.959 1.00 96.88 79 ASP A O 1
ATOM 613 N N . SER A 1 80 ? -0.261 9.556 -6.378 1.00 97.31 80 SER A N 1
ATOM 614 C CA . SER A 1 80 ? -0.966 9.038 -7.557 1.00 97.31 80 SER A CA 1
ATOM 615 C C . SER A 1 80 ? -0.753 7.537 -7.780 1.00 97.31 80 SER A C 1
ATOM 617 O O . SER A 1 80 ? -1.686 6.855 -8.206 1.00 97.31 80 SER A O 1
ATOM 619 N N . PHE A 1 81 ? 0.458 7.022 -7.556 1.00 97.94 81 PHE A N 1
ATOM 620 C CA . PHE A 1 81 ? 0.739 5.596 -7.716 1.00 97.94 81 PHE A CA 1
ATOM 621 C C . PHE A 1 81 ? 0.181 4.771 -6.557 1.00 97.94 81 PHE A C 1
ATOM 623 O O . PHE A 1 81 ? -0.436 3.735 -6.801 1.00 97.94 81 PHE A O 1
ATOM 630 N N . LEU A 1 82 ? 0.362 5.243 -5.320 1.00 97.94 82 LEU A N 1
ATOM 631 C CA . LEU A 1 82 ? -0.112 4.565 -4.112 1.00 97.94 82 LEU A CA 1
ATOM 632 C C . LEU A 1 82 ? -1.641 4.503 -4.078 1.00 97.94 82 LEU A C 1
ATOM 634 O O . LEU A 1 82 ? -2.192 3.424 -3.878 1.00 97.94 82 LEU A O 1
ATOM 638 N N . ASP A 1 83 ? -2.322 5.612 -4.385 1.00 98.06 83 ASP A N 1
ATOM 639 C CA . ASP A 1 83 ? -3.785 5.663 -4.435 1.00 98.06 83 ASP A CA 1
ATOM 640 C C . ASP A 1 83 ? -4.300 4.694 -5.505 1.00 98.06 83 ASP A C 1
ATOM 642 O O . ASP A 1 83 ? -5.186 3.883 -5.242 1.00 98.06 83 ASP A O 1
ATOM 646 N N 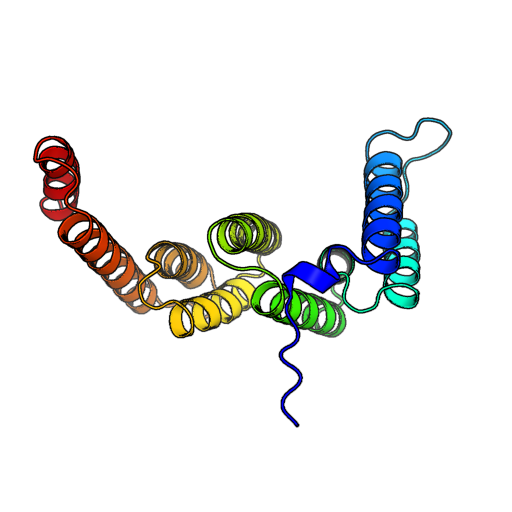. ARG A 1 84 ? -3.696 4.688 -6.704 1.00 97.88 84 ARG A N 1
ATOM 647 C CA . ARG A 1 84 ? -4.104 3.757 -7.764 1.00 97.88 84 ARG A CA 1
ATOM 648 C C . ARG A 1 84 ? -3.845 2.294 -7.397 1.00 97.88 84 ARG A C 1
ATOM 650 O O . ARG A 1 84 ? -4.679 1.448 -7.721 1.00 97.88 84 ARG A O 1
ATOM 657 N N . GLY A 1 85 ? -2.710 1.995 -6.767 1.00 97.56 85 GLY A N 1
ATOM 658 C CA . GLY A 1 85 ? -2.385 0.654 -6.283 1.00 97.56 85 GLY A CA 1
ATOM 659 C C . GLY A 1 85 ? -3.391 0.180 -5.238 1.00 97.56 85 GLY A C 1
ATOM 660 O O . GLY A 1 85 ? -3.886 -0.940 -5.328 1.00 97.56 85 GLY A O 1
ATOM 661 N N . PHE A 1 86 ? -3.758 1.057 -4.304 1.00 98.12 86 PHE A N 1
ATOM 662 C CA . PHE A 1 86 ? -4.712 0.754 -3.243 1.00 98.12 86 PHE A CA 1
ATOM 663 C C . PHE A 1 86 ? -6.118 0.490 -3.786 1.00 98.12 86 PHE A C 1
ATOM 665 O O . PHE A 1 86 ? -6.737 -0.503 -3.411 1.00 98.12 86 PHE A O 1
ATOM 672 N N . GLU A 1 87 ? -6.590 1.298 -4.742 1.00 97.44 87 GLU A N 1
ATOM 673 C CA . GLU A 1 87 ? -7.865 1.030 -5.422 1.00 97.44 87 GLU A CA 1
ATOM 674 C C . GLU A 1 87 ? -7.878 -0.337 -6.120 1.00 97.44 87 GLU A C 1
ATOM 676 O O . GLU A 1 87 ? -8.904 -1.012 -6.143 1.00 97.44 87 GLU A O 1
ATOM 681 N N . LEU A 1 88 ? -6.748 -0.764 -6.691 1.00 96.06 88 LEU A N 1
ATOM 682 C CA . LEU A 1 88 ? -6.647 -2.073 -7.333 1.00 96.06 88 LEU A CA 1
ATOM 683 C C . LEU A 1 88 ? -6.606 -3.218 -6.319 1.00 96.06 88 LEU A C 1
ATOM 685 O O . LEU A 1 88 ? -7.206 -4.248 -6.597 1.00 96.06 88 LEU A O 1
ATOM 689 N N . ILE A 1 89 ? -5.965 -3.045 -5.157 1.00 94.94 89 ILE A N 1
ATOM 690 C CA . ILE A 1 89 ? -6.011 -4.034 -4.067 1.00 94.94 89 ILE A CA 1
ATOM 691 C C . ILE A 1 89 ? -7.462 -4.321 -3.683 1.00 94.94 89 ILE A C 1
ATOM 693 O O . ILE A 1 89 ? -7.890 -5.469 -3.730 1.00 94.94 89 ILE A O 1
ATOM 697 N N . ILE A 1 90 ? -8.234 -3.282 -3.354 1.00 95.12 90 ILE A N 1
ATOM 698 C CA . ILE A 1 90 ? -9.611 -3.461 -2.872 1.00 95.12 90 ILE A CA 1
ATOM 699 C C . ILE A 1 90 ? -10.578 -3.903 -3.979 1.00 95.12 90 ILE A C 1
ATOM 701 O O . ILE A 1 90 ? -11.654 -4.413 -3.681 1.00 95.12 90 ILE A O 1
ATOM 705 N N . GLU A 1 91 ? -10.225 -3.688 -5.253 1.00 93.25 91 GLU A N 1
ATOM 706 C CA . GLU A 1 91 ? -10.981 -4.202 -6.400 1.00 93.25 91 GLU A CA 1
ATOM 707 C C . GLU A 1 91 ? -10.686 -5.688 -6.661 1.00 93.25 91 GLU A C 1
ATOM 709 O O . GLU A 1 91 ? -11.567 -6.418 -7.121 1.00 93.25 91 GLU A O 1
ATOM 714 N N . LEU A 1 92 ? -9.441 -6.124 -6.447 1.00 90.75 92 LEU A N 1
ATOM 715 C CA . LEU A 1 92 ? -8.958 -7.429 -6.899 1.00 90.75 92 LEU A CA 1
ATOM 716 C C . LEU A 1 92 ? -8.923 -8.496 -5.809 1.00 90.75 92 LEU A C 1
ATOM 718 O O . LEU A 1 92 ? -9.084 -9.673 -6.133 1.00 90.75 92 LEU A O 1
ATOM 722 N N . LEU A 1 93 ? -8.697 -8.097 -4.560 1.00 91.69 93 LEU A N 1
ATOM 723 C CA . LEU A 1 93 ? -8.469 -9.001 -3.440 1.00 91.69 93 LEU A CA 1
ATOM 724 C C . LEU A 1 93 ? -9.666 -8.994 -2.488 1.00 91.69 93 LEU A C 1
ATOM 726 O O . LEU A 1 93 ? -10.361 -7.991 -2.329 1.00 91.69 93 LEU A O 1
ATOM 730 N N . GLU A 1 94 ? -9.888 -10.122 -1.822 1.00 90.44 94 GLU A N 1
ATOM 731 C CA . GLU A 1 94 ? -10.936 -10.287 -0.816 1.00 90.44 94 GLU A CA 1
ATOM 732 C C . GLU A 1 94 ? -10.468 -11.225 0.303 1.00 90.44 94 GLU A C 1
ATOM 734 O O . GLU A 1 94 ? -9.548 -12.021 0.121 1.00 90.44 94 GLU A O 1
ATOM 739 N N . GLY A 1 95 ? -11.124 -11.159 1.462 1.00 89.31 95 GLY A N 1
ATOM 740 C CA . GLY A 1 95 ? -10.853 -12.074 2.572 1.00 89.31 95 GLY A CA 1
ATOM 741 C C . GLY A 1 95 ? -9.428 -11.959 3.123 1.00 89.31 95 GLY A C 1
ATOM 742 O O . GLY A 1 95 ? -8.930 -10.857 3.332 1.00 89.31 95 GLY A O 1
ATOM 743 N N . GLU A 1 96 ? -8.801 -13.104 3.391 1.00 89.50 96 GLU A N 1
ATOM 744 C CA . GLU A 1 96 ? -7.471 -13.198 4.013 1.00 89.50 96 GLU A CA 1
ATOM 745 C C . GLU A 1 96 ? -6.371 -12.588 3.132 1.00 89.50 96 GLU A C 1
ATOM 747 O O . GLU A 1 96 ? -5.569 -11.805 3.623 1.00 89.50 96 GLU A O 1
ATOM 752 N N . GLU A 1 97 ? -6.419 -12.810 1.814 1.00 90.94 97 GLU A N 1
ATOM 753 C CA . GLU A 1 97 ? -5.450 -12.237 0.867 1.00 90.94 97 GLU A CA 1
ATOM 754 C C . GLU A 1 97 ? -5.461 -10.699 0.888 1.00 90.94 97 GLU A C 1
ATOM 756 O O . GLU A 1 97 ? -4.414 -10.056 0.832 1.00 90.94 97 GLU A O 1
ATOM 761 N N . LEU A 1 98 ? -6.646 -10.089 1.013 1.00 93.56 98 LEU A N 1
ATOM 762 C CA . LEU A 1 98 ? -6.757 -8.640 1.176 1.00 93.56 98 LEU A CA 1
ATOM 763 C C . LEU A 1 98 ? -6.133 -8.175 2.497 1.00 93.56 98 LEU A C 1
ATOM 765 O O . LEU A 1 98 ? -5.494 -7.127 2.524 1.00 93.56 98 LEU A O 1
ATOM 769 N N . ILE A 1 99 ? -6.341 -8.917 3.587 1.00 92.69 99 ILE A N 1
ATOM 770 C CA . ILE A 1 99 ? -5.805 -8.566 4.907 1.00 92.69 99 ILE A CA 1
ATOM 771 C C . ILE A 1 99 ? -4.276 -8.598 4.883 1.00 92.69 99 ILE A C 1
ATOM 773 O O . ILE A 1 99 ? -3.670 -7.605 5.277 1.00 92.69 99 ILE A O 1
ATOM 777 N N . ASP A 1 100 ? -3.680 -9.670 4.363 1.00 92.62 100 ASP A N 1
ATOM 778 C CA . ASP A 1 100 ? -2.225 -9.845 4.311 1.00 92.62 100 ASP A CA 1
ATOM 779 C C . ASP A 1 100 ? -1.556 -8.733 3.491 1.00 92.62 100 ASP A C 1
ATOM 781 O O . ASP A 1 100 ? -0.612 -8.084 3.938 1.00 92.62 100 ASP A O 1
ATOM 785 N N . VAL A 1 101 ? -2.096 -8.435 2.304 1.00 94.75 101 VAL A N 1
ATOM 786 C CA . VAL A 1 101 ? -1.537 -7.384 1.441 1.00 94.75 101 VAL A CA 1
ATOM 787 C C . VAL A 1 101 ? -1.735 -5.990 2.048 1.00 94.75 101 VAL A C 1
ATOM 789 O O . VAL A 1 101 ? -0.880 -5.115 1.892 1.00 94.75 101 VAL A O 1
ATOM 792 N N . VAL A 1 102 ? -2.853 -5.749 2.744 1.00 95.50 102 VAL A N 1
ATOM 793 C CA . VAL A 1 102 ? -3.068 -4.488 3.469 1.00 95.50 102 VAL A CA 1
ATOM 794 C C . VAL A 1 102 ? -2.085 -4.349 4.629 1.00 95.50 102 VAL A C 1
ATOM 796 O O . VAL A 1 102 ? -1.570 -3.252 4.821 1.00 95.50 102 VAL A O 1
ATOM 799 N N . ASP A 1 103 ? -1.806 -5.418 5.372 1.00 94.69 103 ASP A N 1
ATOM 800 C CA . ASP A 1 103 ? -0.843 -5.405 6.477 1.00 94.69 103 ASP A CA 1
ATOM 801 C C . ASP A 1 103 ? 0.545 -4.953 5.997 1.00 94.69 103 ASP A C 1
ATOM 803 O O . ASP A 1 103 ? 1.076 -3.939 6.462 1.00 94.69 103 ASP A O 1
ATOM 807 N N . GLU A 1 104 ? 1.063 -5.601 4.947 1.00 94.75 104 GLU A N 1
ATOM 808 C CA . GLU A 1 104 ? 2.346 -5.242 4.330 1.00 94.75 104 GLU A CA 1
ATOM 809 C C . GLU A 1 104 ? 2.362 -3.803 3.783 1.00 94.75 104 GLU A C 1
ATOM 811 O O . GLU A 1 104 ? 3.375 -3.090 3.868 1.00 94.75 104 GLU A O 1
ATOM 816 N N . LEU A 1 105 ? 1.242 -3.354 3.200 1.00 95.62 105 LEU A N 1
ATOM 817 C CA . LEU A 1 105 ? 1.093 -1.990 2.698 1.00 95.62 105 LEU A CA 1
ATOM 818 C C . LEU A 1 105 ? 1.187 -0.971 3.836 1.00 95.62 105 LEU A C 1
ATOM 820 O O . LEU A 1 105 ? 1.928 0.009 3.716 1.00 95.62 105 LEU A O 1
ATOM 824 N N . ILE A 1 106 ? 0.438 -1.177 4.919 1.00 96.62 106 ILE A N 1
ATOM 825 C CA . ILE A 1 106 ? 0.421 -0.258 6.058 1.00 96.62 106 ILE A CA 1
ATOM 826 C C . ILE A 1 106 ? 1.799 -0.214 6.709 1.00 96.62 106 ILE A C 1
ATOM 828 O O . ILE A 1 106 ? 2.346 0.881 6.850 1.00 96.62 106 ILE A O 1
ATOM 832 N N . GLU A 1 107 ? 2.426 -1.362 6.970 1.00 94.94 107 GLU A N 1
ATOM 833 C CA . GLU A 1 107 ? 3.793 -1.415 7.501 1.00 94.94 107 GLU A CA 1
ATOM 834 C C . GLU A 1 107 ? 4.778 -0.643 6.600 1.00 94.94 107 GLU A C 1
ATOM 836 O O . GLU A 1 107 ? 5.589 0.169 7.060 1.00 94.94 107 GLU A O 1
ATOM 841 N N . SER A 1 108 ? 4.678 -0.823 5.279 1.00 94.19 108 SER A N 1
ATOM 842 C CA . SER A 1 108 ? 5.536 -0.133 4.308 1.00 94.19 108 SER A CA 1
ATOM 843 C C . SER A 1 108 ? 5.374 1.390 4.323 1.00 94.19 108 SER A C 1
ATOM 845 O O . SER A 1 108 ? 6.359 2.114 4.103 1.00 94.19 108 SER A O 1
ATOM 847 N N . LEU A 1 109 ? 4.155 1.885 4.549 1.00 95.94 109 LEU A N 1
ATOM 848 C CA . LEU A 1 109 ? 3.847 3.312 4.641 1.00 95.94 109 LEU A CA 1
ATOM 849 C C . LEU A 1 109 ? 4.271 3.900 5.991 1.00 95.94 109 LEU A C 1
ATOM 851 O O . LEU A 1 109 ? 4.856 4.988 6.019 1.00 95.94 109 LEU A O 1
ATOM 855 N N . GLU A 1 110 ? 4.056 3.175 7.088 1.00 94.88 110 GLU A N 1
ATOM 856 C CA . GLU A 1 110 ? 4.496 3.570 8.429 1.00 94.88 110 GLU A CA 1
ATOM 857 C C . GLU A 1 110 ? 6.020 3.690 8.509 1.00 94.88 110 GLU A C 1
ATOM 859 O O . GLU A 1 110 ? 6.537 4.705 8.984 1.00 94.88 110 GLU A O 1
ATOM 864 N N . ASN A 1 111 ? 6.748 2.733 7.923 1.00 94.31 111 ASN A N 1
ATOM 865 C CA . ASN A 1 111 ? 8.210 2.767 7.804 1.00 94.31 111 ASN A CA 1
ATOM 866 C C . ASN A 1 111 ? 8.732 3.989 7.024 1.00 94.31 111 ASN A C 1
ATOM 868 O O . ASN A 1 111 ? 9.905 4.348 7.127 1.00 94.31 111 ASN A O 1
ATOM 872 N N . ARG A 1 112 ? 7.866 4.653 6.248 1.00 93.69 112 ARG A N 1
ATOM 873 C CA . ARG A 1 112 ? 8.163 5.885 5.496 1.00 93.69 112 ARG A CA 1
ATOM 874 C C . ARG A 1 112 ? 7.465 7.117 6.069 1.00 93.69 112 ARG A C 1
ATOM 876 O O . ARG A 1 112 ? 7.444 8.161 5.420 1.00 93.69 112 ARG A O 1
ATOM 883 N N . LEU A 1 113 ? 6.906 7.001 7.274 1.00 94.62 113 LEU A N 1
ATOM 884 C CA . LEU A 1 113 ? 6.208 8.064 7.998 1.00 94.62 113 LEU A CA 1
ATOM 885 C C . LEU A 1 113 ? 5.012 8.655 7.227 1.00 94.62 113 LEU A C 1
ATOM 887 O O . LEU A 1 113 ? 4.617 9.797 7.466 1.00 94.62 113 LEU A O 1
ATOM 891 N N . ARG A 1 114 ? 4.411 7.882 6.312 1.00 95.38 114 ARG A N 1
ATOM 892 C CA . ARG A 1 114 ? 3.219 8.267 5.535 1.00 95.38 114 ARG A CA 1
ATOM 893 C C . ARG A 1 114 ? 1.924 7.917 6.269 1.00 95.38 114 ARG A C 1
ATOM 895 O O . ARG A 1 114 ? 1.007 7.332 5.697 1.00 95.38 114 ARG A O 1
ATOM 902 N N . TYR A 1 115 ? 1.836 8.313 7.539 1.00 96.50 115 TYR A N 1
ATOM 903 C CA . TYR A 1 115 ? 0.653 8.084 8.380 1.00 96.50 115 TYR A CA 1
ATOM 904 C C . TYR A 1 115 ? -0.607 8.767 7.827 1.00 96.50 115 TYR A C 1
ATOM 906 O O . TYR A 1 115 ? -1.717 8.296 8.050 1.00 96.50 115 TYR A O 1
ATOM 914 N N . ASP A 1 116 ? -0.442 9.840 7.045 1.00 95.56 116 ASP A N 1
ATOM 915 C CA . ASP A 1 116 ? -1.531 10.476 6.305 1.00 95.56 116 ASP A CA 1
ATOM 916 C C . ASP A 1 116 ? -2.207 9.504 5.325 1.00 95.56 116 ASP A C 1
ATOM 918 O O . ASP A 1 116 ? -3.435 9.468 5.238 1.00 95.56 116 ASP A O 1
ATOM 922 N N . LEU A 1 117 ? -1.421 8.684 4.621 1.00 96.81 117 LEU A N 1
ATOM 923 C CA . LEU A 1 117 ? -1.941 7.665 3.713 1.00 96.81 117 LEU A CA 1
ATOM 924 C C . LEU A 1 117 ? -2.551 6.498 4.479 1.00 96.81 117 LEU A C 1
ATOM 926 O O . LEU A 1 117 ? -3.653 6.080 4.125 1.00 96.81 117 LEU A O 1
ATOM 930 N N . CYS A 1 118 ? -1.892 6.036 5.546 1.00 97.62 118 CYS A N 1
ATOM 931 C CA . CYS A 1 118 ? -2.417 4.964 6.388 1.00 97.62 118 CYS A CA 1
ATOM 932 C C . CYS A 1 118 ? -3.821 5.303 6.904 1.00 97.62 118 CYS A C 1
ATOM 934 O O . CYS A 1 118 ? -4.754 4.543 6.651 1.00 97.62 118 CYS A O 1
ATOM 936 N N . CYS A 1 119 ? -4.011 6.477 7.523 1.00 97.81 119 CYS A N 1
ATOM 937 C CA . CYS A 1 119 ? -5.327 6.902 8.012 1.00 97.81 119 CYS A CA 1
ATOM 938 C C . CYS A 1 119 ? -6.378 6.941 6.890 1.00 97.81 119 CYS A C 1
ATOM 940 O O . CYS A 1 119 ? -7.501 6.478 7.082 1.00 97.81 119 CYS A O 1
ATOM 942 N N . ARG A 1 120 ? -6.036 7.467 5.702 1.00 97.25 120 ARG A N 1
ATOM 943 C CA . ARG A 1 120 ? -6.982 7.533 4.570 1.00 97.25 120 ARG A CA 1
ATOM 944 C C . ARG A 1 120 ? -7.393 6.146 4.077 1.00 97.25 120 ARG A C 1
ATOM 946 O O . ARG A 1 120 ? -8.580 5.912 3.857 1.00 97.25 120 ARG A O 1
ATOM 953 N N . TYR A 1 121 ? -6.432 5.245 3.892 1.00 98.25 121 TYR A N 1
ATOM 954 C CA . TYR A 1 121 ? -6.689 3.900 3.375 1.00 98.25 121 TYR A CA 1
ATOM 955 C C . TYR A 1 121 ? -7.439 3.042 4.391 1.00 98.25 121 TYR A C 1
ATOM 957 O O . TYR A 1 121 ? -8.447 2.426 4.048 1.00 98.25 121 TYR A O 1
ATOM 965 N N . LEU A 1 122 ? -7.020 3.076 5.656 1.00 97.94 122 LEU A N 1
ATOM 966 C CA . LEU A 1 122 ? -7.662 2.322 6.729 1.00 97.94 122 LEU A CA 1
ATOM 967 C C . LEU A 1 122 ? -9.077 2.814 7.014 1.00 97.94 122 LEU A C 1
ATOM 969 O O . LEU A 1 122 ? -9.967 1.994 7.217 1.00 97.94 122 LEU A O 1
ATOM 973 N N . LYS A 1 123 ? -9.327 4.126 6.926 1.00 97.62 123 LYS A N 1
ATOM 974 C CA . LYS A 1 123 ? -10.688 4.665 6.982 1.00 97.62 123 LYS A CA 1
ATOM 975 C C . LYS A 1 123 ? -11.578 4.069 5.894 1.00 97.62 123 LYS A C 1
ATOM 977 O O . LYS A 1 123 ? -12.671 3.597 6.197 1.00 97.62 123 LYS A O 1
ATOM 982 N N . LYS A 1 124 ? -11.110 4.051 4.642 1.00 97.88 124 LYS A N 1
ATOM 983 C CA . LYS A 1 124 ? -11.880 3.481 3.527 1.00 97.88 124 LYS A CA 1
ATOM 984 C C . LYS A 1 124 ? -12.136 1.983 3.724 1.00 97.88 124 LYS A C 1
ATOM 986 O O . LYS A 1 124 ? -13.250 1.520 3.496 1.00 97.88 124 LYS A O 1
ATOM 991 N N . LEU A 1 125 ? -11.137 1.233 4.190 1.00 97.06 125 LEU A N 1
ATOM 992 C CA . LEU A 1 125 ? -11.292 -0.191 4.505 1.00 97.06 125 LEU A CA 1
ATOM 993 C C . LEU A 1 125 ? -12.284 -0.425 5.647 1.00 97.06 125 LEU A C 1
ATOM 995 O O . LEU A 1 125 ? -13.131 -1.303 5.538 1.00 97.06 125 LEU A O 1
ATOM 999 N N . ALA A 1 126 ? -12.229 0.377 6.707 1.00 96.06 126 ALA A N 1
ATOM 1000 C CA . ALA A 1 126 ? -13.158 0.311 7.829 1.00 96.06 126 ALA A CA 1
ATOM 1001 C C . ALA A 1 126 ? -14.606 0.645 7.422 1.00 96.06 126 ALA A C 1
ATOM 1003 O O . ALA A 1 126 ? -15.548 0.071 7.963 1.00 96.06 126 ALA A O 1
ATOM 1004 N N . GLU A 1 127 ? -14.797 1.550 6.459 1.00 95.75 127 GLU A N 1
ATOM 1005 C CA . GLU A 1 127 ? -16.111 1.844 5.875 1.00 95.75 127 GLU A CA 1
ATOM 1006 C C . GLU A 1 127 ? -16.638 0.677 5.022 1.00 95.75 127 GLU A C 1
ATOM 1008 O O . GLU A 1 127 ? -17.831 0.377 5.066 1.00 95.75 127 GLU A O 1
ATOM 1013 N N . MET A 1 128 ? -15.764 -0.005 4.274 1.00 94.44 128 MET A N 1
ATOM 1014 C CA . MET A 1 128 ? -16.129 -1.162 3.443 1.00 94.44 128 MET A CA 1
ATOM 1015 C C . MET A 1 128 ? -16.348 -2.448 4.252 1.00 94.44 128 MET A C 1
ATOM 1017 O O . MET A 1 128 ? -17.218 -3.250 3.917 1.00 94.44 128 MET A O 1
ATOM 1021 N N . TYR A 1 129 ? -15.568 -2.638 5.314 1.00 93.81 129 TYR A N 1
ATOM 1022 C CA . TYR A 1 129 ? -15.526 -3.846 6.133 1.00 93.81 129 TYR A CA 1
ATOM 1023 C C . TYR A 1 129 ? -15.680 -3.476 7.617 1.00 93.81 129 TYR A C 1
ATOM 1025 O O . TYR A 1 129 ? -14.733 -3.599 8.398 1.00 93.81 129 TYR A O 1
ATOM 1033 N N . PRO A 1 130 ? -16.871 -3.013 8.039 1.00 92.69 130 PRO A N 1
ATOM 1034 C CA . PRO A 1 130 ? -17.071 -2.427 9.363 1.00 92.69 130 PRO A CA 1
ATOM 1035 C C . PRO A 1 130 ? -16.882 -3.401 10.527 1.00 92.69 130 PRO A C 1
ATOM 1037 O O . PRO A 1 130 ? -16.636 -2.945 11.638 1.00 92.69 130 PRO A O 1
ATOM 1040 N N . GLU A 1 131 ? -16.956 -4.706 10.275 1.00 90.19 131 GLU A N 1
ATOM 1041 C CA . GLU A 1 131 ? -16.744 -5.756 11.279 1.00 90.19 131 GLU A CA 1
ATOM 1042 C C . GLU A 1 131 ? -15.267 -6.168 11.412 1.00 90.19 131 GLU A C 1
ATOM 1044 O O . GLU A 1 131 ? -14.902 -6.913 12.323 1.00 90.19 131 GLU A O 1
ATOM 1049 N N . GLN A 1 132 ? -14.392 -5.698 10.513 1.00 91.38 132 GLN A N 1
ATOM 1050 C CA . GLN A 1 132 ? -12.977 -6.053 10.532 1.00 91.38 132 GLN A CA 1
ATOM 1051 C C . GLN A 1 132 ? -12.231 -5.201 11.565 1.00 91.38 132 GLN A C 1
ATOM 1053 O O . GLN A 1 132 ? -11.714 -4.124 11.269 1.00 91.38 132 GLN A O 1
ATOM 1058 N N . ALA A 1 133 ? -12.153 -5.722 12.792 1.00 92.81 133 ALA A N 1
ATOM 1059 C CA . ALA A 1 133 ? -11.515 -5.067 13.937 1.00 92.81 133 ALA A CA 1
ATOM 1060 C C . ALA A 1 133 ? -10.088 -4.564 13.645 1.00 92.81 133 ALA A C 1
ATOM 1062 O O . ALA A 1 133 ? -9.718 -3.480 14.093 1.00 92.81 133 ALA A O 1
ATOM 1063 N N . LEU A 1 134 ? -9.317 -5.325 12.860 1.00 92.75 134 LEU A N 1
ATOM 1064 C CA . LEU A 1 134 ? -7.917 -5.026 12.548 1.00 92.75 134 LEU A CA 1
ATOM 1065 C C . LEU A 1 134 ? -7.734 -3.661 11.869 1.00 92.75 134 LEU A C 1
ATOM 1067 O O . LEU A 1 134 ? -6.791 -2.941 12.176 1.00 92.75 134 LEU A O 1
ATOM 1071 N N . TYR A 1 135 ? -8.661 -3.257 10.995 1.00 95.56 135 TYR A N 1
ATOM 1072 C CA . TYR A 1 135 ? -8.549 -1.972 10.299 1.00 95.56 135 TYR A CA 1
ATOM 1073 C C . TYR A 1 135 ? -8.701 -0.782 11.249 1.00 95.56 135 TYR A C 1
ATOM 1075 O O . TYR A 1 135 ? -8.040 0.236 11.062 1.00 95.56 135 TYR A O 1
ATOM 1083 N N . TYR A 1 136 ? -9.526 -0.913 12.291 1.00 96.81 136 TYR A N 1
ATOM 1084 C CA . TYR A 1 136 ? -9.656 0.116 13.323 1.00 96.81 136 TYR A CA 1
ATOM 1085 C C . TYR A 1 136 ? -8.432 0.176 14.237 1.00 96.81 136 TYR A C 1
ATOM 1087 O O . TYR A 1 136 ? -8.036 1.271 14.626 1.00 96.81 136 TYR A O 1
ATOM 1095 N N . ASP A 1 137 ? -7.827 -0.973 14.544 1.00 94.88 137 ASP A N 1
ATOM 1096 C CA . ASP A 1 137 ? -6.610 -1.062 15.360 1.00 94.88 137 ASP A CA 1
ATOM 1097 C C . ASP A 1 137 ? -5.421 -0.392 14.654 1.00 94.88 137 ASP A C 1
ATOM 1099 O O . ASP A 1 137 ? -4.799 0.529 15.188 1.00 94.88 137 ASP A O 1
ATOM 1103 N N . TYR A 1 138 ? -5.187 -0.748 13.386 1.00 95.88 138 TYR A N 1
ATOM 1104 C CA . TYR A 1 138 ? -4.155 -0.112 12.562 1.00 95.88 138 TYR A CA 1
ATOM 1105 C C . TYR A 1 138 ? -4.417 1.384 12.393 1.00 95.88 138 TYR A C 1
ATOM 1107 O O . TYR A 1 138 ? -3.491 2.198 12.458 1.00 95.88 138 TYR A O 1
ATOM 1115 N N . TRP A 1 139 ? -5.686 1.775 12.217 1.00 97.44 139 TRP A N 1
ATOM 1116 C CA . TRP A 1 139 ? -6.028 3.185 12.060 1.00 97.44 139 TRP A CA 1
ATOM 1117 C C . TRP A 1 139 ? -5.739 3.949 13.348 1.00 97.44 139 TRP A C 1
ATOM 1119 O O . TRP A 1 139 ? -5.097 4.992 13.287 1.00 97.44 139 TRP A O 1
ATOM 1129 N N . ALA A 1 140 ? -6.117 3.425 14.514 1.00 96.94 140 ALA A N 1
ATOM 1130 C CA . ALA A 1 140 ? -5.806 4.053 15.795 1.00 96.94 140 ALA A CA 1
ATOM 1131 C C . ALA A 1 140 ? -4.294 4.294 15.961 1.00 96.94 140 ALA A C 1
ATOM 1133 O O . ALA A 1 140 ? -3.878 5.391 16.350 1.00 96.94 140 ALA A O 1
ATOM 1134 N N . GLY A 1 141 ? -3.467 3.302 15.606 1.00 95.31 141 GLY A N 1
ATOM 1135 C CA . GLY A 1 141 ? -2.006 3.411 15.641 1.00 95.31 141 GLY A CA 1
ATOM 1136 C C . GLY A 1 141 ? -1.461 4.508 14.722 1.00 95.31 141 GLY A C 1
ATOM 1137 O O . GLY A 1 141 ? -0.657 5.343 15.151 1.00 95.31 141 GLY A O 1
ATOM 1138 N N . SER A 1 142 ? -1.942 4.550 13.480 1.00 96.38 142 SER A N 1
ATOM 1139 C CA . SER A 1 142 ? -1.577 5.583 12.506 1.00 96.38 142 SER A CA 1
ATOM 1140 C C . SER A 1 142 ? -2.085 6.976 12.896 1.00 96.38 142 SER A C 1
ATOM 1142 O O . SER A 1 142 ? -1.364 7.960 12.727 1.00 96.38 142 SER A O 1
ATOM 1144 N N . GLU A 1 143 ? -3.280 7.075 13.480 1.00 96.62 143 GLU A N 1
ATOM 1145 C CA . GLU A 1 143 ? -3.886 8.330 13.931 1.00 96.62 143 GLU A CA 1
ATOM 1146 C C . GLU A 1 143 ? -3.030 8.985 15.018 1.00 96.62 143 GLU A C 1
ATOM 1148 O O . GLU A 1 143 ? -2.727 10.167 14.916 1.00 96.62 143 GLU A O 1
ATOM 1153 N N . LEU A 1 144 ? -2.535 8.220 15.999 1.00 95.88 144 LEU A N 1
ATOM 1154 C CA . LEU A 1 144 ? -1.638 8.742 17.043 1.00 95.88 144 LEU A CA 1
ATOM 1155 C C . LEU A 1 144 ? -0.324 9.312 16.500 1.00 95.88 144 LEU A C 1
ATOM 1157 O O . LEU A 1 144 ? 0.261 10.207 17.110 1.00 95.88 144 LEU A O 1
ATOM 1161 N N . ARG A 1 145 ? 0.167 8.761 15.387 1.00 94.69 145 ARG A N 1
ATOM 1162 C CA . ARG A 1 145 ? 1.456 9.132 14.782 1.00 94.69 145 ARG A CA 1
ATOM 1163 C C . ARG A 1 145 ? 1.312 10.171 13.674 1.00 94.69 145 ARG A C 1
ATOM 1165 O O . ARG A 1 145 ? 2.307 10.756 13.242 1.00 94.69 145 ARG A O 1
ATOM 1172 N N . SER A 1 146 ? 0.088 10.412 13.216 1.00 94.00 146 SER A N 1
ATOM 1173 C CA . SER A 1 146 ? -0.219 11.421 12.216 1.00 94.00 146 SER A CA 1
ATOM 1174 C C . SER A 1 146 ? 0.022 12.824 12.765 1.00 94.00 146 SER A C 1
ATOM 1176 O O . SER A 1 146 ? -0.279 13.139 13.914 1.00 94.00 146 SER A O 1
ATOM 1178 N N . ARG A 1 147 ? 0.516 13.720 11.904 1.00 90.38 147 ARG A N 1
ATOM 1179 C CA . ARG A 1 147 ? 0.787 15.122 12.258 1.00 90.38 147 ARG A CA 1
ATOM 1180 C C . ARG A 1 147 ? -0.445 15.849 12.807 1.00 90.38 147 ARG A C 1
ATOM 1182 O O . ARG A 1 147 ? -0.303 16.722 13.656 1.00 90.38 147 ARG A O 1
ATOM 1189 N N . ASN A 1 148 ? -1.621 15.508 12.288 1.00 90.38 148 ASN A N 1
ATOM 1190 C CA . ASN A 1 148 ? -2.901 16.100 12.683 1.00 90.38 148 ASN A CA 1
ATOM 1191 C C . ASN A 1 148 ? -3.728 15.140 13.551 1.00 90.38 148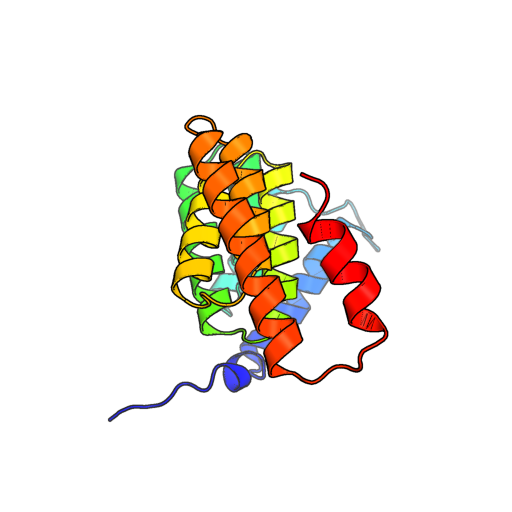 ASN A C 1
ATOM 1193 O O . ASN A 1 148 ? -4.941 15.302 13.653 1.00 90.38 148 ASN A O 1
ATOM 1197 N N . GLY A 1 149 ? -3.069 14.127 14.113 1.00 90.12 149 GLY A N 1
ATOM 1198 C CA . GLY A 1 149 ? -3.684 13.073 14.893 1.00 90.12 149 GLY A CA 1
ATOM 1199 C 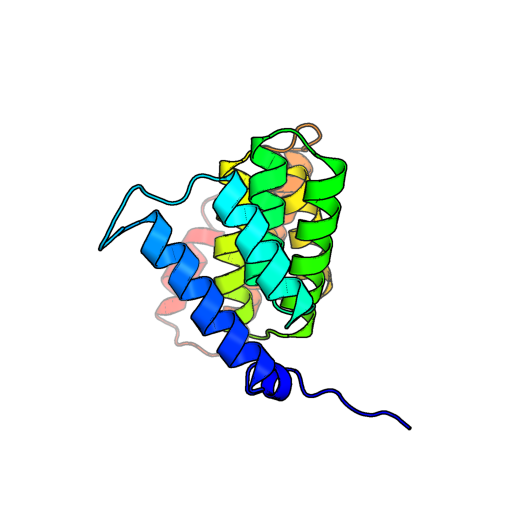C . GLY A 1 149 ? -4.361 13.561 16.163 1.00 90.12 149 GLY A C 1
ATOM 1200 O O . GLY A 1 149 ? -3.940 14.545 16.778 1.00 90.12 149 GLY A O 1
ATOM 1201 N N . SER A 1 150 ? -5.386 12.829 16.594 1.00 95.31 150 SER A N 1
ATOM 1202 C CA . SER A 1 150 ? -6.060 13.055 17.871 1.00 95.31 150 SER A CA 1
ATOM 1203 C C . SER A 1 150 ? -6.010 11.807 18.744 1.00 95.31 150 SER A C 1
ATOM 1205 O O . SER A 1 150 ? -6.496 10.747 18.357 1.00 95.31 150 SER A O 1
ATOM 1207 N N . VAL A 1 151 ? -5.492 11.953 19.969 1.00 96.06 151 VAL A N 1
ATOM 1208 C CA . VAL A 1 151 ? -5.516 10.884 20.986 1.00 96.06 151 VAL A CA 1
ATOM 1209 C C . VAL A 1 151 ? -6.946 10.428 21.267 1.00 96.06 151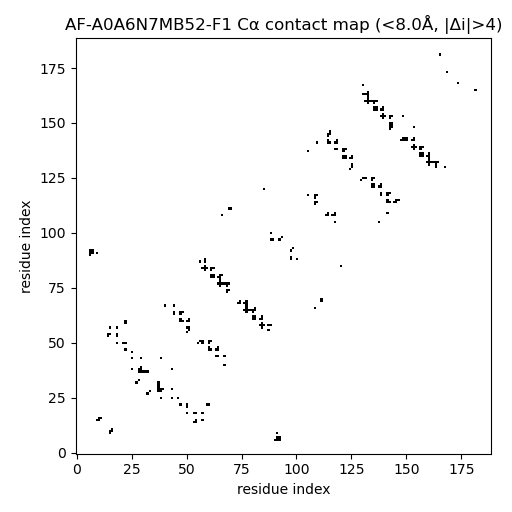 VAL A C 1
ATOM 1211 O O . VAL A 1 151 ? -7.197 9.239 21.439 1.00 96.06 151 VAL A O 1
ATOM 1214 N N . GLU A 1 152 ? -7.891 11.366 21.280 1.00 96.94 152 GLU A N 1
ATOM 1215 C CA . GLU A 1 152 ? -9.297 11.055 21.515 1.00 96.94 152 GLU A CA 1
ATOM 1216 C C . GLU A 1 152 ? -9.906 10.265 20.353 1.00 96.94 152 GLU A C 1
ATOM 1218 O O . GLU A 1 152 ? -10.694 9.350 20.578 1.00 96.94 152 GLU A O 1
ATOM 1223 N N . GLU A 1 153 ? -9.522 10.575 19.114 1.00 96.19 153 GLU A N 1
ATOM 1224 C CA . GLU A 1 153 ? -9.999 9.817 17.956 1.00 96.19 153 GLU A CA 1
ATOM 1225 C C . GLU A 1 153 ? -9.388 8.415 17.921 1.00 96.19 153 GLU A C 1
ATOM 1227 O O . GLU A 1 153 ? -10.112 7.431 17.784 1.00 96.19 153 GLU A O 1
ATOM 1232 N N . ALA A 1 154 ? -8.080 8.300 18.160 1.00 96.06 154 ALA A N 1
ATOM 1233 C CA . ALA A 1 154 ? -7.411 7.009 18.274 1.00 96.06 154 ALA A CA 1
ATOM 1234 C C . ALA A 1 154 ? -8.041 6.124 19.362 1.00 96.06 154 ALA A C 1
ATOM 1236 O O . ALA A 1 154 ? -8.235 4.927 19.156 1.00 96.06 154 ALA A O 1
ATOM 1237 N N . ARG A 1 155 ? -8.434 6.708 20.502 1.00 96.31 155 ARG A N 1
ATOM 1238 C CA . ARG A 1 155 ? -9.146 5.987 21.565 1.00 96.31 155 ARG A CA 1
ATOM 1239 C C . ARG A 1 155 ? -10.488 5.435 21.082 1.00 96.31 155 ARG A C 1
ATOM 1241 O O . ARG A 1 155 ? -10.761 4.257 21.301 1.00 96.31 155 ARG A O 1
ATOM 1248 N N . LYS A 1 156 ? -11.299 6.242 20.392 1.00 96.62 156 LYS A N 1
ATOM 1249 C CA . LYS A 1 156 ? -12.587 5.791 19.827 1.00 96.62 156 LYS A CA 1
ATOM 1250 C C . LYS A 1 156 ? -12.406 4.671 18.807 1.00 96.62 156 LYS A C 1
ATOM 1252 O O . LYS A 1 156 ? -13.183 3.718 18.793 1.00 96.62 156 LYS A O 1
ATOM 1257 N N . LEU A 1 157 ? -11.379 4.773 17.965 1.00 96.69 157 LEU A N 1
ATOM 1258 C CA . LEU A 1 157 ? -11.028 3.726 17.008 1.00 96.69 157 LEU A CA 1
ATOM 1259 C C . LEU A 1 157 ? -10.654 2.425 17.734 1.00 96.69 157 LEU A C 1
ATOM 1261 O O . LEU A 1 157 ? -11.175 1.367 17.382 1.00 96.69 157 LEU A O 1
ATOM 1265 N N . GLN A 1 158 ? -9.870 2.500 18.814 1.00 94.62 158 GLN A N 1
ATOM 1266 C CA . GLN A 1 158 ? -9.514 1.329 19.622 1.00 94.62 158 GLN A CA 1
ATOM 1267 C C . GLN A 1 158 ? -10.725 0.685 20.315 1.00 94.62 158 GLN A C 1
ATOM 1269 O O . GLN A 1 158 ? -10.852 -0.543 20.366 1.00 94.62 158 GLN A O 1
ATOM 1274 N N . GLU A 1 159 ? -11.637 1.501 20.845 1.00 94.12 159 GLU A N 1
ATOM 1275 C CA . GLU A 1 159 ? -12.898 1.028 21.425 1.00 94.12 159 GLU A CA 1
ATOM 1276 C C . GLU A 1 159 ? -13.738 0.285 20.373 1.00 94.12 159 GLU A C 1
ATOM 1278 O O . GLU A 1 159 ? -14.311 -0.769 20.662 1.00 94.12 159 GLU A O 1
ATOM 1283 N N . LYS A 1 160 ? -13.744 0.775 19.126 1.00 93.62 160 LYS A N 1
ATOM 1284 C CA . LYS A 1 160 ? -14.441 0.141 18.001 1.00 93.62 160 LYS A CA 1
ATOM 1285 C C . LYS A 1 160 ? -13.780 -1.158 17.524 1.00 93.62 160 LYS A C 1
ATOM 1287 O O . LYS A 1 160 ? -14.488 -2.129 17.252 1.00 93.62 160 LYS A O 1
ATOM 1292 N N . ALA A 1 161 ? -12.448 -1.216 17.471 1.00 92.31 161 ALA A N 1
ATOM 1293 C CA . ALA A 1 161 ? -11.714 -2.464 17.235 1.00 92.31 161 ALA A CA 1
ATOM 1294 C C . ALA A 1 161 ? -12.104 -3.529 18.273 1.00 92.31 161 ALA A C 1
ATOM 1296 O O . ALA A 1 161 ? -12.449 -4.663 17.932 1.00 92.31 161 ALA A O 1
ATOM 1297 N N . SER A 1 162 ? -12.122 -3.132 19.547 1.00 87.31 162 SER A N 1
ATOM 1298 C CA . SER A 1 162 ? -12.392 -4.033 20.670 1.00 87.31 162 SER A CA 1
ATOM 1299 C C . SER A 1 162 ? -13.827 -4.571 20.651 1.00 87.31 162 SER A C 1
ATOM 1301 O O . SER A 1 162 ? -14.043 -5.768 20.847 1.00 87.31 162 SER A O 1
ATOM 1303 N N . SER A 1 163 ? -14.817 -3.718 20.365 1.00 86.00 163 SER A N 1
ATOM 1304 C CA . SER A 1 163 ? -16.222 -4.140 20.280 1.00 86.00 163 SER A CA 1
ATOM 1305 C C . SER A 1 163 ? -16.483 -5.088 19.104 1.00 86.00 163 SER A C 1
ATOM 1307 O O . SER A 1 163 ? -17.190 -6.085 19.267 1.00 86.00 163 SER A O 1
ATOM 1309 N N . SER A 1 164 ? -15.846 -4.843 17.956 1.00 79.00 164 SER A N 1
ATOM 1310 C CA . SER A 1 164 ? -15.957 -5.695 16.762 1.00 79.00 164 SER A CA 1
ATOM 1311 C C . SER A 1 164 ? -15.355 -7.090 17.001 1.00 79.00 164 SER A C 1
ATOM 1313 O O . SER A 1 164 ? -15.930 -8.107 16.609 1.00 79.00 164 SER A O 1
ATOM 1315 N N . PHE A 1 165 ? -14.248 -7.169 17.752 1.00 67.81 165 PHE A N 1
ATOM 1316 C CA . PHE A 1 165 ? -13.638 -8.442 18.151 1.00 67.81 165 PHE A CA 1
ATOM 1317 C C . PHE A 1 165 ? -14.563 -9.279 19.057 1.00 67.81 165 PHE A C 1
ATOM 1319 O O . PHE A 1 165 ? -14.684 -10.500 18.901 1.00 67.81 165 PHE A O 1
ATOM 1326 N N . CYS A 1 166 ? -15.280 -8.629 19.980 1.00 57.59 166 CYS A N 1
ATOM 1327 C CA . CYS A 1 166 ? -16.248 -9.299 20.850 1.00 57.59 166 CYS A CA 1
ATOM 1328 C C . CYS A 1 166 ? -17.437 -9.888 20.072 1.00 57.59 166 CYS A C 1
ATOM 1330 O O . CYS A 1 166 ? -17.863 -11.003 20.378 1.00 57.59 166 CYS A O 1
ATOM 1332 N N . ILE A 1 167 ? -17.937 -9.202 19.039 1.00 58.03 167 ILE A N 1
ATOM 1333 C CA . ILE A 1 167 ? -19.071 -9.674 18.224 1.00 58.03 167 ILE A CA 1
ATOM 1334 C C . ILE A 1 167 ? -18.703 -10.945 17.443 1.00 58.03 167 ILE A C 1
ATOM 1336 O O . ILE A 1 167 ? -19.463 -11.918 17.447 1.00 58.03 167 ILE A O 1
ATOM 1340 N N . PHE A 1 168 ? -17.508 -10.989 16.845 1.00 47.28 168 PHE A N 1
ATOM 1341 C CA . PHE A 1 168 ? -17.036 -12.142 16.069 1.00 47.28 168 PHE A CA 1
ATOM 1342 C C . PHE A 1 168 ? -16.861 -13.414 16.919 1.00 47.28 168 PHE A C 1
ATOM 1344 O O . PHE A 1 168 ? -17.162 -14.529 16.480 1.00 47.28 168 PHE A O 1
ATOM 1351 N N . THR A 1 169 ? -16.411 -13.268 18.169 1.00 51.50 169 THR A N 1
ATOM 1352 C CA . THR A 1 169 ? -16.256 -14.417 19.081 1.00 51.50 169 THR A CA 1
ATOM 1353 C C . THR A 1 169 ? -17.592 -14.971 19.580 1.00 51.50 169 THR A C 1
ATOM 1355 O O . THR A 1 169 ? -17.687 -16.169 19.853 1.00 51.50 169 THR A O 1
ATOM 1358 N N . TRP A 1 170 ? -18.635 -14.138 19.657 1.00 35.50 170 TRP A N 1
ATOM 1359 C CA . TRP A 1 170 ? -19.963 -14.552 20.114 1.00 35.50 170 TRP A CA 1
ATOM 1360 C C . TRP A 1 170 ? -20.779 -15.243 19.009 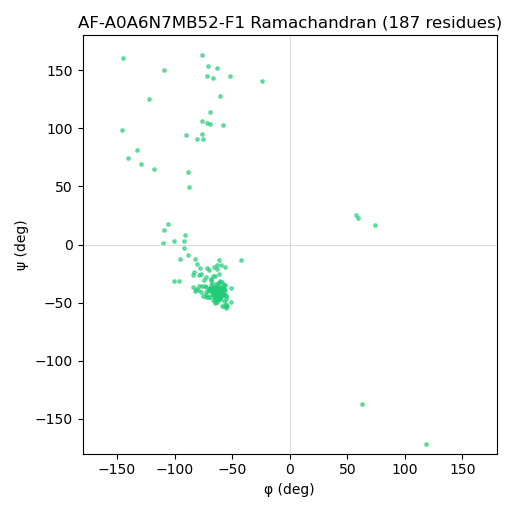1.00 35.50 170 TRP A C 1
ATOM 1362 O O . TRP A 1 170 ? -21.453 -16.238 19.274 1.00 35.50 170 TRP A O 1
ATOM 1372 N N . SER A 1 171 ? -20.677 -14.776 17.759 1.00 42.53 171 SER A N 1
ATOM 1373 C CA . SER A 1 171 ? -21.436 -15.318 16.619 1.00 42.53 171 SER A CA 1
ATOM 1374 C C . SER A 1 171 ? -20.891 -16.644 16.068 1.00 42.53 171 SER A C 1
ATOM 1376 O O . SER A 1 171 ? -21.652 -17.438 15.519 1.00 42.53 171 SER A O 1
ATOM 1378 N N . THR A 1 172 ? -19.597 -16.934 16.246 1.00 46.88 172 THR A N 1
ATOM 1379 C CA . THR A 1 172 ? -18.937 -18.127 15.671 1.00 46.88 172 THR A CA 1
ATOM 1380 C C . THR A 1 172 ? -18.928 -19.363 16.579 1.00 46.88 172 THR A C 1
ATOM 1382 O O . THR A 1 172 ? -18.359 -20.391 16.211 1.00 46.88 172 THR A O 1
ATOM 1385 N N . GLY A 1 173 ? -19.551 -19.311 17.763 1.00 40.72 173 GLY A N 1
ATOM 1386 C CA . GLY A 1 173 ? -19.749 -20.492 18.615 1.00 40.72 173 GLY A CA 1
ATOM 1387 C C . GLY A 1 173 ? -18.462 -21.210 19.055 1.00 40.72 173 GLY A C 1
ATOM 1388 O O . GLY A 1 173 ? -18.506 -22.398 19.388 1.00 40.72 173 GLY A O 1
ATOM 1389 N N . ARG A 1 174 ? -17.299 -20.539 19.070 1.00 41.59 174 ARG A N 1
ATOM 1390 C CA . ARG A 1 174 ? -16.057 -21.151 19.570 1.00 41.59 174 ARG A CA 1
ATOM 1391 C C . ARG A 1 174 ? -16.142 -21.340 21.093 1.00 41.59 174 ARG A C 1
ATOM 1393 O O . ARG A 1 174 ? -16.217 -20.390 21.862 1.00 41.59 174 ARG A O 1
ATOM 1400 N N . SER A 1 175 ? -16.151 -22.616 21.487 1.00 40.03 175 SER A N 1
ATOM 1401 C CA . SER A 1 175 ? -16.206 -23.202 22.837 1.00 40.03 175 SER A CA 1
ATOM 1402 C C . SER A 1 175 ? -15.704 -22.338 24.013 1.00 40.03 175 SER A C 1
ATOM 1404 O O . SER A 1 175 ? -14.639 -21.721 23.966 1.00 40.03 175 SER A O 1
ATOM 1406 N N . LYS A 1 176 ? -16.431 -22.444 25.141 1.00 44.00 176 LYS A N 1
ATOM 1407 C CA . LYS A 1 176 ? -16.256 -21.804 26.468 1.00 44.00 176 LYS A CA 1
ATOM 1408 C C . LYS A 1 176 ? -14.823 -21.726 27.036 1.00 44.00 176 LYS A C 1
ATOM 1410 O O . LYS A 1 176 ? -14.605 -20.988 27.993 1.00 44.00 176 LYS A O 1
ATOM 1415 N N . LYS A 1 177 ? -13.836 -22.448 26.491 1.00 42.66 177 LYS A N 1
ATOM 1416 C CA . LYS A 1 177 ? -12.421 -22.327 26.895 1.00 42.66 177 LYS A CA 1
ATOM 1417 C C . LYS A 1 177 ? -11.748 -21.049 26.375 1.00 42.66 177 LYS A C 1
ATOM 1419 O O . LYS A 1 177 ? -10.908 -20.507 27.086 1.00 42.66 177 LYS A O 1
ATOM 1424 N N . SER A 1 178 ? -12.158 -20.517 25.220 1.00 43.25 178 SER A N 1
ATOM 1425 C CA . SER A 1 178 ? -11.607 -19.263 24.671 1.00 43.25 178 SER A CA 1
ATOM 1426 C C . SER A 1 178 ? -12.213 -18.001 25.303 1.00 43.25 178 SER A C 1
ATOM 1428 O O . SER A 1 178 ? -11.603 -16.937 25.249 1.00 43.25 178 SER A O 1
ATOM 1430 N N . MET A 1 179 ? -13.357 -18.118 25.994 1.00 41.97 179 MET A N 1
ATOM 1431 C CA . MET A 1 179 ? -13.976 -17.002 26.731 1.00 41.97 179 MET A CA 1
ATOM 1432 C C . MET A 1 179 ? -13.128 -16.501 27.907 1.00 41.97 179 MET A C 1
ATOM 1434 O O . MET A 1 179 ? -13.225 -15.327 28.249 1.00 41.97 179 MET A O 1
ATOM 1438 N N . LYS A 1 180 ? -12.276 -17.339 28.519 1.00 35.91 180 LYS A N 1
ATOM 1439 C CA . LYS A 1 180 ? -11.437 -16.901 29.652 1.00 35.91 180 LYS A CA 1
ATOM 1440 C C . LYS A 1 180 ? -10.362 -15.889 29.246 1.00 35.91 180 LYS A C 1
ATOM 1442 O O . LYS A 1 180 ? -10.026 -15.032 30.052 1.00 35.91 180 LYS A O 1
ATOM 1447 N N . VAL A 1 181 ? -9.857 -15.946 28.013 1.00 44.56 181 VAL A N 1
ATOM 1448 C CA . VAL A 1 181 ? -8.827 -15.001 27.546 1.00 44.56 181 VAL A CA 1
ATOM 1449 C C . VAL A 1 181 ? -9.463 -13.684 27.088 1.00 44.56 181 VAL A C 1
ATOM 1451 O O . VAL A 1 181 ? -8.981 -12.620 27.463 1.00 44.56 181 VAL A O 1
ATOM 1454 N N . ALA A 1 182 ? -10.605 -13.739 26.393 1.00 40.50 182 ALA A N 1
ATOM 1455 C CA . ALA A 1 182 ? -11.321 -12.538 25.948 1.00 40.50 182 ALA A CA 1
ATOM 1456 C C . ALA A 1 182 ? -11.907 -11.715 27.116 1.00 40.50 182 ALA A C 1
ATOM 1458 O O . ALA A 1 182 ? -11.782 -10.494 27.132 1.00 40.50 182 ALA A O 1
ATOM 1459 N N . LEU A 1 183 ? -12.465 -12.363 28.148 1.00 39.16 183 LEU A N 1
ATOM 1460 C CA . LEU A 1 183 ? -12.982 -11.655 29.332 1.00 39.16 183 LEU A CA 1
ATOM 1461 C C . LEU A 1 183 ? -11.882 -11.046 30.212 1.00 39.16 183 LEU A C 1
ATOM 1463 O O . LEU A 1 183 ? -12.162 -10.102 30.941 1.00 39.16 183 LEU A O 1
ATOM 1467 N N . THR A 1 184 ? -10.641 -11.537 30.133 1.00 39.00 184 THR A N 1
ATOM 1468 C CA . THR A 1 184 ? -9.530 -10.973 30.920 1.00 39.00 184 THR A CA 1
ATOM 1469 C C . THR A 1 184 ? -8.994 -9.675 30.299 1.00 39.00 184 THR A C 1
ATOM 1471 O O . THR A 1 184 ? -8.531 -8.805 31.028 1.00 39.00 184 THR A O 1
ATOM 1474 N N . LEU A 1 185 ? -9.132 -9.489 28.980 1.00 39.25 185 LEU A N 1
ATOM 1475 C CA . LEU A 1 185 ? -8.755 -8.246 28.290 1.00 39.25 185 LEU A CA 1
ATOM 1476 C C . LEU A 1 185 ? -9.844 -7.161 28.343 1.00 39.25 185 LEU A C 1
ATOM 1478 O O . LEU A 1 185 ? -9.511 -5.982 28.340 1.00 39.25 185 LEU A O 1
ATOM 1482 N N . CYS A 1 186 ? -11.124 -7.528 28.471 1.00 40.53 186 CYS A N 1
ATOM 1483 C CA . CYS A 1 186 ? -12.214 -6.552 28.626 1.00 40.53 186 CYS A CA 1
ATOM 1484 C C . CYS A 1 186 ? -12.419 -6.038 30.065 1.00 40.53 186 CYS A C 1
ATOM 1486 O O . CYS A 1 186 ? -13.147 -5.069 30.241 1.00 40.53 186 CYS A O 1
ATOM 1488 N N . PHE A 1 187 ? -11.819 -6.662 31.090 1.00 34.88 187 PHE A N 1
ATOM 1489 C CA . PHE A 1 187 ? -12.008 -6.272 32.503 1.00 34.88 187 PHE A CA 1
ATOM 1490 C C . PHE A 1 187 ? -10.786 -5.618 33.171 1.00 34.88 187 PHE A C 1
ATOM 1492 O O . PHE A 1 187 ? -10.864 -5.250 34.341 1.00 34.88 187 PHE A O 1
ATOM 1499 N N . PHE A 1 188 ? -9.679 -5.430 32.448 1.00 36.62 188 PHE A N 1
ATOM 1500 C CA . PHE A 1 188 ? -8.520 -4.663 32.920 1.00 36.62 188 PHE A CA 1
ATOM 1501 C C . PHE A 1 188 ? -8.271 -3.435 32.032 1.00 36.62 188 PHE A C 1
ATOM 1503 O O . PHE A 1 188 ? -7.237 -3.328 31.374 1.00 36.62 188 PHE A O 1
ATOM 1510 N N . ARG A 1 189 ? -9.219 -2.493 32.027 1.00 38.91 189 ARG A N 1
ATOM 1511 C CA . ARG A 1 189 ? -8.930 -1.058 31.903 1.00 38.91 189 ARG A CA 1
ATOM 1512 C C . ARG A 1 189 ? -10.113 -0.210 32.343 1.00 38.91 189 ARG A C 1
ATOM 1514 O O . ARG A 1 189 ? -11.236 -0.509 31.893 1.00 38.91 189 ARG A O 1
#

pLDDT: mean 84.28, std 19.68, range [31.94, 98.25]

Foldseek 3Di:
DDDPPQLVVVCVDPLNVVLVVLLVVLVCQQVPVPDDDRDDLVSLLVSLVVSCVSPVLNLVSLQSNLLSCLVVVVNVSSCVSLVSSLVSLVVRDDDPSSVVVLVVSLVSCVVSLVLVVLLVSLVVVCVVVVLQLVSLQSNLVSLVSDPNHDPVSSVVSNVSSLVSVVVVVVVVPDDPVVVVVNVVVVPPD

Nearest PDB structures (foldseek):
  3gw4-assembly1_A  TM=4.264E-01  e=3.536E-02  Deinococcus radiodurans R1 = ATCC 13939 = DSM 20539
  3q15-assembly2_B-3  TM=5.441E-01  e=1.170E-01  Bacillus subtilis
  7msp-assembly2_B  TM=5.347E-01  e=1.487E-01  Bacillus subtilis subsp. subtilis str. 168
  7msn-assembly1_A  TM=4.367E-01  e=2.906E-01  Bacillus subtilis subsp. subtilis str. 168
  9g8o-assembly1_B  TM=4.359E-01  e=6.558E-01  Homo sapiens

Radius of gyration: 19.72 Å; Cα contacts (8 Å, |Δi|>4): 170; chains: 1; bounding box: 52×39×53 Å

Sequence (189 aa):
MGGGKNPKKLTQTDAWRGAEFAFADVVVGTRMPFLGEPLNEKQVDKRMAAILEDCPRFFPALFQRGLYHVSIGSGKKADSFLDRGFELIIELLEGEELIDVVDELIESLENRLRYDLCCRYLKKLAEMYPEQALYYDYWAGSELRSRNGSVEEARKLQEKASSSFCIFTWSTGRSKKSMKVALTLCFFR

Mean predicted aligned error: 9.08 Å

Solvent-accessible surface area (backbone atoms only — not comparable to full-atom values): 10203 Å² total; per-residue (Å²): 136,85,79,81,79,61,40,77,57,52,69,69,31,70,53,42,50,52,35,53,53,55,48,47,51,52,54,42,36,46,78,56,43,88,81,66,78,55,57,49,71,69,56,48,43,54,53,35,49,53,39,38,73,74,24,76,76,51,33,71,41,29,38,55,44,12,55,51,26,49,76,74,67,38,55,74,63,11,48,58,26,36,53,53,18,50,56,40,45,68,65,50,42,61,72,69,64,35,51,55,55,47,50,57,50,44,53,58,31,52,78,66,70,36,24,68,56,40,36,55,53,27,49,52,47,31,71,76,38,70,66,47,25,64,38,28,43,55,24,20,58,24,26,61,69,23,96,85,42,41,69,70,54,21,48,53,29,41,54,49,16,53,53,29,50,55,51,57,55,64,75,66,69,66,58,80,77,61,50,64,60,57,54,55,64,72,72,70,122